Protein AF-A0A317QPG6-F1 (afdb_monomer_lite)

Radius of gyration: 24.11 Å; chains: 1; bounding box: 41×38×70 Å

Organism: NCBI:txid1137989

Foldseek 3Di:
DDPPAPVLLVVLCPPHDADDDDQKWWDDPNDTHHLLVSCCSRDDDDSPPDDPVNSVVSCVVNVIDIPDPPCVLVPVQDDPVCQQDCVQWAFLVVVPVVHCVVKQFKFKKWKFFDPVLQVLLCVQLVHGRDGTTADMAIFWAQDPVRDTHNGIPCNCPVCPPQVHDCVRDPVSLLSQLRNPHVVDATDDPVRSNVSSNVTMTMHIDGDDRSNRVSNRLVCCVVCVRLSDQPNHDDDPSSVSSVVSSVRHDD

Sequence (250 aa):
MELDDATALRAALHGHVPRAVRTHWVDVDGVRWPLRQVVTLAVAGDRSRVTTRAAHRALRELGFRTSERTESWRSEVPSVTPLLDALNAATPADFLAAGRAASNEPGLYSWWADDQGAADLTRGLGHEVVPGLVYAGRAGGIRPSGVRSSNTLWGRIATMHLGGRRQFSTFRLTLSACLSPEGGPAVDGQELTGWMHRHLRVAVLPLPIESVAPGEERLLELADPPLNLRDVPRTDLRRALTRRRKALPT

pLDDT: mean 87.67, std 13.0, range [40.56, 98.88]

InterPro domains:
  IPR049311 GIY-YIG, catalytic domain [PF20815] (132-246)

Secondary structure (DSSP, 8-state):
-----HHHHHHHHTT--PPPP-S-EEEETTEEEEHHHHHHHH--S-TTS--HHHHHHHHHHTT--B----STT---PPP-GGGG-GGGPBPHHHHHHHTGGGG-S-EEEEEEE-HHHHHHHHHHHTS---SEEEEEEEES-B-TTSPBP---HHIIIIIIIIS--GGG-HHHHHHHHHHSPTTSPPPPHHHHHHHHHHHEEEEEEE--TTTHHHHHHHHHHHH--TT--SSS---HHHHHHHHHHHHS--

Structure (mmCIF, N/CA/C/O backbone):
data_AF-A0A317QPG6-F1
#
_entry.id   AF-A0A317QPG6-F1
#
loop_
_atom_site.group_PDB
_atom_site.id
_atom_site.type_symbol
_atom_site.label_atom_id
_atom_site.label_alt_id
_atom_site.label_comp_id
_atom_site.label_asym_id
_atom_site.label_entity_id
_atom_site.label_seq_id
_atom_site.pdbx_PDB_ins_code
_atom_site.Cartn_x
_atom_site.Cartn_y
_atom_site.Cartn_z
_atom_site.occupancy
_atom_site.B_iso_or_equiv
_atom_site.auth_seq_id
_atom_site.auth_comp_id
_atom_site.auth_asym_id
_atom_site.auth_atom_id
_atom_site.pdbx_PDB_model_num
ATOM 1 N N . MET A 1 1 ? -3.065 12.404 -36.869 1.00 55.97 1 MET A N 1
ATOM 2 C CA . MET A 1 1 ? -1.661 12.423 -37.319 1.00 55.97 1 MET A CA 1
ATOM 3 C C . MET A 1 1 ? -1.656 11.609 -38.583 1.00 55.97 1 MET A C 1
ATOM 5 O O . MET A 1 1 ? -1.728 10.392 -38.485 1.00 55.97 1 MET A O 1
ATOM 9 N N . GLU A 1 2 ? -1.723 12.282 -39.720 1.00 56.25 2 GLU A N 1
ATOM 10 C CA . GLU A 1 2 ? -1.700 11.633 -41.026 1.00 56.25 2 GLU A CA 1
ATOM 11 C C . GLU A 1 2 ? -0.239 11.570 -41.468 1.00 56.25 2 GLU A C 1
ATOM 13 O O . GLU A 1 2 ? 0.437 12.590 -41.567 1.00 56.25 2 GLU A O 1
ATOM 18 N N . LEU A 1 3 ? 0.269 10.347 -41.562 1.00 65.88 3 LEU A N 1
ATOM 19 C CA . LEU A 1 3 ? 1.528 9.987 -42.198 1.00 65.88 3 LEU A CA 1
ATOM 20 C C . LEU A 1 3 ? 1.105 8.954 -43.235 1.00 65.88 3 LEU A C 1
ATOM 22 O O . LEU A 1 3 ? 0.940 7.785 -42.898 1.00 65.88 3 LEU A O 1
ATOM 26 N N . ASP A 1 4 ? 0.792 9.422 -44.431 1.00 71.00 4 ASP A N 1
ATOM 27 C CA . ASP A 1 4 ? 0.126 8.667 -45.493 1.00 71.00 4 ASP A CA 1
ATOM 28 C C . ASP A 1 4 ? 1.083 8.233 -46.610 1.00 71.00 4 ASP A C 1
ATOM 30 O O . ASP A 1 4 ? 0.779 7.287 -47.334 1.00 71.00 4 ASP A O 1
ATOM 34 N N . ASP A 1 5 ? 2.265 8.852 -46.705 1.00 79.38 5 ASP A N 1
ATOM 35 C CA . ASP A 1 5 ? 3.218 8.583 -47.780 1.00 79.38 5 ASP A CA 1
ATOM 36 C C . ASP A 1 5 ? 4.673 8.404 -47.300 1.00 79.38 5 ASP A C 1
ATOM 38 O O . ASP A 1 5 ? 5.288 9.261 -46.655 1.00 79.38 5 ASP A O 1
ATOM 42 N N . ALA A 1 6 ? 5.264 7.266 -47.677 1.00 81.25 6 ALA A N 1
ATOM 43 C CA . ALA A 1 6 ? 6.661 6.932 -47.416 1.00 81.25 6 ALA A CA 1
ATOM 44 C C . ALA A 1 6 ? 7.646 7.773 -48.254 1.00 81.25 6 ALA A C 1
ATOM 46 O O . ALA A 1 6 ? 8.801 7.942 -47.856 1.00 81.25 6 ALA A O 1
ATOM 47 N N . THR A 1 7 ? 7.217 8.291 -49.407 1.00 82.81 7 THR A N 1
ATOM 48 C CA . THR A 1 7 ? 8.020 9.166 -50.274 1.00 82.81 7 THR A CA 1
ATOM 49 C C . THR A 1 7 ? 8.122 10.560 -49.670 1.00 82.81 7 THR A C 1
ATOM 51 O O . THR A 1 7 ? 9.233 11.061 -49.476 1.00 82.81 7 THR A O 1
ATOM 54 N N . ALA A 1 8 ? 6.990 11.141 -49.266 1.00 80.38 8 ALA A N 1
ATOM 55 C CA . ALA A 1 8 ? 6.945 12.393 -48.515 1.00 80.38 8 ALA A CA 1
ATOM 56 C C . ALA A 1 8 ? 7.784 12.334 -47.227 1.00 80.38 8 ALA A C 1
ATOM 58 O O . ALA A 1 8 ? 8.528 13.269 -46.925 1.00 80.38 8 ALA A O 1
ATOM 59 N N . LEU A 1 9 ? 7.742 11.208 -46.504 1.00 83.69 9 LEU A N 1
ATOM 60 C CA . LEU A 1 9 ? 8.566 11.013 -45.312 1.00 83.69 9 LEU A CA 1
ATOM 61 C C . LEU A 1 9 ? 10.066 11.072 -45.621 1.00 83.69 9 LEU A C 1
ATOM 63 O O . LEU A 1 9 ? 10.805 11.748 -44.908 1.00 83.69 9 LEU A O 1
ATOM 67 N N . ARG A 1 10 ? 10.531 10.392 -46.677 1.00 85.38 10 ARG A N 1
ATOM 68 C CA . ARG A 1 10 ? 11.946 10.441 -47.086 1.00 85.38 10 ARG A CA 1
ATOM 69 C C . ARG A 1 10 ? 12.364 11.844 -47.514 1.00 85.38 10 ARG A C 1
ATOM 71 O O . ARG A 1 10 ? 13.430 12.305 -47.112 1.00 85.38 10 ARG A O 1
ATOM 78 N N . ALA A 1 11 ? 11.513 12.541 -48.266 1.00 85.44 11 ALA A N 1
ATOM 79 C CA . ALA A 1 11 ? 11.759 13.921 -48.678 1.00 85.44 11 ALA A CA 1
ATOM 80 C C . ALA A 1 11 ? 11.912 14.859 -47.467 1.00 85.44 11 ALA A C 1
ATOM 82 O O . ALA A 1 11 ? 12.827 15.677 -47.436 1.00 85.44 11 ALA A O 1
ATOM 83 N N . ALA A 1 12 ? 11.088 14.686 -46.431 1.00 84.56 12 ALA A N 1
ATOM 84 C CA . ALA A 1 12 ? 11.153 15.482 -45.204 1.00 84.56 12 ALA A CA 1
ATOM 85 C C . ALA A 1 12 ? 12.419 15.243 -44.359 1.00 84.56 12 ALA A C 1
ATOM 87 O O . ALA A 1 12 ? 12.785 16.077 -43.531 1.00 84.56 12 ALA A O 1
ATOM 88 N N . LEU A 1 13 ? 13.095 14.105 -44.538 1.00 86.50 13 LEU A N 1
ATOM 89 C CA . LEU A 1 13 ? 14.356 13.795 -43.859 1.00 86.50 13 LEU A CA 1
ATOM 90 C C . LEU A 1 13 ? 15.585 14.280 -44.633 1.00 86.50 13 LEU A C 1
ATOM 92 O O . LEU A 1 13 ? 16.687 14.299 -44.077 1.00 86.50 13 LEU A O 1
ATOM 96 N N . HIS A 1 14 ? 15.414 14.682 -45.893 1.00 86.75 14 HIS A N 1
ATOM 97 C CA . HIS A 1 14 ? 16.507 15.142 -46.736 1.00 86.75 14 HIS A CA 1
ATOM 98 C C . HIS A 1 14 ? 17.202 16.367 -46.118 1.00 86.75 14 HIS A C 1
ATOM 100 O O . HIS A 1 14 ? 16.555 17.318 -45.686 1.00 86.75 14 HIS A O 1
ATOM 106 N N . GLY A 1 15 ? 18.536 16.334 -46.036 1.00 84.75 15 GLY A N 1
ATOM 107 C CA . GLY A 1 15 ? 19.337 17.398 -45.414 1.00 84.75 15 GLY A CA 1
ATOM 108 C C . GLY A 1 15 ? 19.373 17.384 -43.877 1.00 84.75 15 GLY A C 1
ATOM 109 O O . GLY A 1 15 ? 20.076 18.200 -43.280 1.00 84.75 15 GLY A O 1
ATOM 110 N N . HIS A 1 16 ? 18.677 16.454 -43.217 1.00 87.12 16 HIS A N 1
ATOM 111 C CA . HIS A 1 16 ? 18.746 16.274 -41.768 1.00 87.12 16 HIS A CA 1
ATOM 112 C C . HIS A 1 16 ? 19.668 15.112 -41.379 1.00 87.12 16 HIS A C 1
ATOM 114 O O . HIS A 1 16 ? 19.857 14.159 -42.129 1.00 87.12 16 HIS A O 1
ATOM 120 N N . VAL A 1 17 ? 20.208 15.168 -40.157 1.00 85.50 17 VAL A N 1
ATOM 121 C CA . VAL A 1 17 ? 21.007 14.081 -39.573 1.00 85.50 17 VAL A CA 1
ATOM 122 C C . VAL A 1 17 ? 20.271 13.420 -38.400 1.00 85.50 17 VAL A C 1
ATOM 124 O O . VAL A 1 17 ? 19.651 14.123 -37.587 1.00 85.50 17 VAL A O 1
ATOM 127 N N . PRO A 1 18 ? 20.328 12.083 -38.262 1.00 85.44 18 PRO A N 1
ATOM 128 C CA . PRO A 1 18 ? 19.757 11.396 -37.111 1.00 85.44 18 PRO A CA 1
ATOM 129 C C . PRO A 1 18 ? 20.439 11.830 -35.813 1.00 85.44 18 PRO A C 1
ATOM 131 O O . PRO A 1 18 ? 21.664 11.873 -35.711 1.00 85.44 18 PRO A O 1
ATOM 134 N N . ARG A 1 19 ? 19.646 12.110 -34.777 1.00 82.00 19 ARG A N 1
ATOM 135 C CA . ARG A 1 19 ? 20.169 12.251 -33.411 1.00 82.00 19 ARG A CA 1
ATOM 136 C C . ARG A 1 19 ? 20.541 10.876 -32.849 1.00 82.00 19 ARG A C 1
ATOM 138 O O . ARG A 1 19 ? 20.026 9.854 -33.298 1.00 82.00 19 ARG A O 1
ATOM 145 N N . ALA A 1 20 ? 21.369 10.863 -31.802 1.00 74.38 20 ALA A N 1
ATOM 146 C CA . ALA A 1 20 ? 21.756 9.639 -31.102 1.00 74.38 20 ALA A CA 1
ATOM 147 C C . ALA A 1 20 ? 20.528 8.800 -30.689 1.00 74.38 20 ALA A C 1
ATOM 149 O O . ALA A 1 20 ? 19.648 9.254 -29.949 1.00 74.38 20 ALA A O 1
ATOM 150 N N . VAL A 1 21 ? 20.476 7.561 -31.178 1.00 69.94 21 VAL A N 1
ATOM 151 C CA . VAL A 1 21 ? 19.398 6.604 -30.912 1.00 69.94 21 VAL A CA 1
ATOM 152 C C . VAL A 1 21 ? 19.614 5.960 -29.545 1.00 69.94 21 VAL A C 1
ATOM 154 O O . VAL A 1 21 ? 20.681 5.421 -29.273 1.00 69.94 21 VAL A O 1
ATOM 157 N N . ARG A 1 22 ? 18.588 5.988 -28.684 1.00 64.62 22 ARG A N 1
ATOM 158 C CA . ARG A 1 22 ? 18.633 5.354 -27.353 1.00 64.62 22 ARG A CA 1
ATOM 159 C C . ARG A 1 22 ? 17.944 3.993 -27.308 1.00 64.62 22 ARG A C 1
ATOM 161 O O . ARG A 1 22 ? 18.560 3.009 -26.929 1.00 64.62 22 ARG A O 1
ATOM 168 N N . THR A 1 23 ? 16.662 3.942 -27.668 1.00 64.25 23 THR A N 1
ATOM 169 C CA . THR A 1 23 ? 15.824 2.749 -27.415 1.00 64.25 23 THR A CA 1
ATOM 170 C C . THR A 1 23 ? 14.876 2.437 -28.567 1.00 64.25 23 THR A C 1
ATOM 172 O O . THR A 1 23 ? 14.717 1.280 -28.932 1.00 64.25 23 THR A O 1
ATOM 175 N N . HIS A 1 24 ? 14.268 3.458 -29.176 1.00 77.00 24 HIS A N 1
ATOM 176 C CA . HIS A 1 24 ? 13.304 3.280 -30.258 1.00 77.00 24 HIS A CA 1
ATOM 177 C C . HIS A 1 24 ? 13.780 3.973 -31.529 1.00 77.00 24 HIS A C 1
ATOM 179 O O . HIS A 1 24 ? 14.100 5.167 -31.496 1.00 77.00 24 HIS A O 1
ATOM 185 N N . TRP A 1 25 ? 13.794 3.235 -32.637 1.00 85.38 25 TRP A N 1
ATOM 186 C CA . TRP A 1 25 ? 14.286 3.725 -33.921 1.00 85.38 25 TRP A CA 1
ATOM 187 C C . TRP A 1 25 ? 13.418 3.291 -35.097 1.00 85.38 25 TRP A C 1
ATOM 189 O O . TRP A 1 25 ? 12.605 2.378 -34.984 1.00 85.38 25 TRP A O 1
ATOM 199 N N . VAL A 1 26 ? 13.602 3.961 -36.226 1.00 88.81 26 VAL A N 1
ATOM 200 C CA . VAL A 1 26 ? 13.163 3.533 -37.552 1.00 88.81 26 VAL A CA 1
ATOM 201 C C . VAL A 1 26 ? 14.354 3.555 -38.494 1.00 88.81 26 VAL A C 1
ATOM 203 O O . VAL A 1 26 ? 15.172 4.466 -38.428 1.00 88.81 26 VAL A O 1
ATOM 206 N N . ASP A 1 27 ? 14.497 2.502 -39.284 1.00 87.75 27 ASP A N 1
ATOM 207 C CA . ASP A 1 27 ? 15.455 2.425 -40.372 1.00 87.75 27 ASP A CA 1
ATOM 208 C C . ASP A 1 27 ? 14.833 3.105 -41.587 1.00 87.75 27 ASP A C 1
ATOM 210 O O . ASP A 1 27 ? 13.748 2.725 -42.040 1.00 87.75 27 ASP A O 1
ATOM 214 N N . VAL A 1 28 ? 15.500 4.155 -42.052 1.00 87.50 28 VAL A N 1
ATOM 215 C CA . VAL A 1 28 ? 15.179 4.838 -43.298 1.00 87.50 28 VAL A CA 1
ATOM 216 C C . VAL A 1 28 ? 16.427 4.758 -44.158 1.00 87.50 28 VAL A C 1
ATOM 218 O O . VAL A 1 28 ? 17.454 5.344 -43.815 1.00 87.50 28 VAL A O 1
ATOM 221 N N . ASP A 1 29 ? 16.329 3.990 -45.241 1.00 87.06 29 ASP A N 1
ATOM 222 C CA . ASP A 1 29 ? 17.376 3.791 -46.245 1.00 87.06 29 ASP A CA 1
ATOM 223 C C . ASP A 1 29 ? 18.735 3.364 -45.641 1.00 87.06 29 ASP A C 1
ATOM 225 O O . ASP A 1 29 ? 19.798 3.842 -46.032 1.00 87.06 29 ASP A O 1
ATOM 229 N N . GLY A 1 30 ? 18.705 2.458 -44.653 1.00 81.00 30 GLY A N 1
ATOM 230 C CA . GLY A 1 30 ? 19.891 1.913 -43.983 1.00 81.00 30 GLY A CA 1
ATOM 231 C C . GLY A 1 30 ? 20.403 2.756 -42.812 1.00 81.00 30 GLY A C 1
ATOM 232 O O . GLY A 1 30 ? 21.390 2.389 -42.169 1.00 81.00 30 GLY A O 1
ATOM 233 N N . VAL A 1 31 ? 19.743 3.877 -42.502 1.00 85.69 31 VAL A N 1
ATOM 234 C CA . VAL A 1 31 ? 20.111 4.779 -41.407 1.00 85.69 31 VAL A CA 1
ATOM 235 C C . VAL A 1 31 ? 19.080 4.692 -40.286 1.00 85.69 31 VAL A C 1
ATOM 237 O O . VAL A 1 31 ? 17.878 4.801 -40.515 1.00 85.69 31 VAL A O 1
ATOM 240 N N . ARG A 1 32 ? 19.535 4.537 -39.037 1.00 87.44 32 ARG A N 1
ATOM 241 C CA . ARG A 1 32 ? 18.643 4.499 -37.867 1.00 87.44 32 ARG A CA 1
ATOM 242 C C . ARG A 1 32 ? 18.326 5.898 -37.356 1.00 87.44 32 ARG A C 1
ATOM 244 O O . ARG A 1 32 ? 19.209 6.613 -36.888 1.00 87.44 32 ARG A O 1
ATOM 251 N N . TRP A 1 33 ? 17.042 6.226 -37.331 1.00 88.31 33 TRP A N 1
ATOM 252 C CA . TRP A 1 33 ? 16.514 7.488 -36.831 1.00 88.31 33 TRP A CA 1
ATOM 253 C C . TRP A 1 33 ? 15.665 7.307 -35.571 1.00 88.31 33 TRP A C 1
ATOM 255 O O . TRP A 1 33 ? 14.897 6.350 -35.481 1.00 88.31 33 TRP A O 1
ATOM 265 N N . PRO A 1 34 ? 15.701 8.240 -34.603 1.00 84.38 34 PRO A N 1
ATOM 266 C CA . PRO A 1 34 ? 14.728 8.270 -33.516 1.00 84.38 34 PRO A CA 1
ATOM 267 C C . PRO A 1 34 ? 13.299 8.486 -34.041 1.00 84.38 34 PRO A C 1
ATOM 269 O O . PRO A 1 34 ? 13.040 9.458 -34.748 1.00 84.38 34 PRO A O 1
ATOM 272 N N . LEU A 1 35 ? 12.338 7.653 -33.619 1.00 81.25 35 LEU A N 1
ATOM 273 C CA . LEU A 1 35 ? 10.944 7.706 -34.108 1.00 81.25 35 LEU A CA 1
ATOM 274 C C . LEU A 1 35 ? 10.319 9.104 -34.015 1.00 81.25 35 LEU A C 1
ATOM 276 O O . LEU A 1 35 ? 9.698 9.588 -34.955 1.00 81.25 35 LEU A O 1
ATOM 280 N N . ARG A 1 36 ? 10.503 9.775 -32.871 1.00 77.00 36 ARG A N 1
ATOM 281 C CA . ARG A 1 36 ? 9.959 11.122 -32.654 1.00 77.00 36 ARG A CA 1
ATOM 282 C C . ARG A 1 36 ? 10.592 12.154 -33.575 1.00 77.00 36 ARG A C 1
ATOM 284 O O . ARG A 1 36 ? 9.898 13.077 -33.972 1.00 77.00 36 ARG A O 1
ATOM 291 N N . GLN A 1 37 ? 11.874 12.008 -33.906 1.00 83.56 37 GLN A N 1
ATOM 292 C CA . GLN A 1 37 ? 12.536 12.912 -34.840 1.00 83.56 37 GLN A CA 1
ATOM 293 C C . GLN A 1 37 ? 11.913 12.773 -36.228 1.00 83.56 37 GLN A C 1
ATOM 295 O O . GLN A 1 37 ? 11.516 13.781 -36.798 1.00 83.56 37 GLN A O 1
ATOM 300 N N . VAL A 1 38 ? 11.748 11.539 -36.712 1.00 84.19 38 VAL A N 1
ATOM 301 C CA . VAL A 1 38 ? 11.153 11.272 -38.030 1.00 84.19 38 VAL A CA 1
ATOM 302 C C . VAL A 1 38 ? 9.741 11.822 -38.135 1.00 84.19 38 VAL A C 1
ATOM 304 O O . VAL A 1 38 ? 9.443 12.577 -39.051 1.00 84.19 38 VAL A O 1
ATOM 307 N N . VAL A 1 39 ? 8.888 11.531 -37.154 1.00 78.25 39 VAL A N 1
ATOM 308 C CA . VAL A 1 39 ? 7.505 12.021 -37.176 1.00 78.25 39 VAL A CA 1
ATOM 309 C C . VAL A 1 39 ? 7.425 13.543 -37.022 1.00 78.25 39 VAL A C 1
ATOM 311 O O . VAL A 1 39 ? 6.560 14.168 -37.623 1.00 78.25 39 VAL A O 1
ATOM 314 N N . THR A 1 40 ? 8.334 14.162 -36.262 1.00 79.00 40 THR A N 1
ATOM 315 C CA . THR A 1 40 ? 8.372 15.632 -36.126 1.00 79.00 40 THR A CA 1
ATOM 316 C C . THR A 1 40 ? 8.781 16.321 -37.425 1.00 79.00 40 THR A C 1
ATOM 318 O O . THR A 1 40 ? 8.297 17.414 -37.698 1.00 79.00 40 THR A O 1
ATOM 321 N N . LEU A 1 41 ? 9.688 15.716 -38.196 1.00 81.00 41 LEU A N 1
ATOM 322 C CA . LEU A 1 41 ? 10.133 16.256 -39.481 1.00 81.00 41 LEU A CA 1
ATOM 323 C C . LEU A 1 41 ? 9.091 16.020 -40.582 1.00 81.00 41 LEU A C 1
ATOM 325 O O . LEU A 1 41 ? 8.888 16.894 -41.414 1.00 81.00 41 LEU A O 1
ATOM 329 N N . ALA A 1 42 ? 8.402 14.877 -40.551 1.00 77.25 42 ALA A N 1
ATOM 330 C CA . ALA A 1 42 ? 7.463 14.469 -41.593 1.00 77.25 42 ALA A CA 1
ATOM 331 C C . ALA A 1 42 ? 6.032 15.018 -41.431 1.00 77.25 42 ALA A C 1
ATOM 333 O O . ALA A 1 42 ? 5.296 15.061 -42.410 1.00 77.25 42 ALA A O 1
ATOM 334 N N . VAL A 1 43 ? 5.611 15.439 -40.230 1.00 76.06 43 VAL A N 1
ATOM 335 C CA . VAL A 1 43 ? 4.245 15.946 -39.989 1.00 76.06 43 VAL A CA 1
ATOM 336 C C . VAL A 1 43 ? 4.243 17.462 -39.795 1.00 76.06 43 VAL A C 1
ATOM 338 O O . VAL A 1 43 ? 4.798 17.980 -38.824 1.00 76.06 43 VAL A O 1
ATOM 341 N N . ALA A 1 44 ? 3.520 18.180 -40.656 1.00 60.72 44 ALA A N 1
ATOM 342 C CA . ALA A 1 44 ? 3.161 19.576 -40.426 1.00 60.72 44 ALA A CA 1
ATOM 343 C C . ALA A 1 44 ? 1.999 19.653 -39.413 1.00 60.72 44 ALA A C 1
ATOM 345 O O . ALA A 1 44 ? 0.840 19.448 -39.761 1.00 60.72 44 ALA A O 1
ATOM 346 N N . GLY A 1 45 ? 2.290 19.891 -38.129 1.00 60.97 45 GLY A N 1
ATOM 347 C CA . GLY A 1 45 ? 1.252 19.991 -37.094 1.00 60.97 45 GLY A CA 1
ATOM 348 C C . GLY A 1 45 ? 1.778 20.119 -35.661 1.00 60.97 45 GLY A C 1
ATOM 349 O O . GLY A 1 45 ? 2.985 20.211 -35.435 1.00 60.97 45 GLY A O 1
ATOM 350 N N . ASP A 1 46 ? 0.861 20.139 -34.683 1.00 53.59 46 ASP A N 1
ATOM 351 C CA . ASP A 1 46 ? 1.178 20.306 -33.256 1.00 53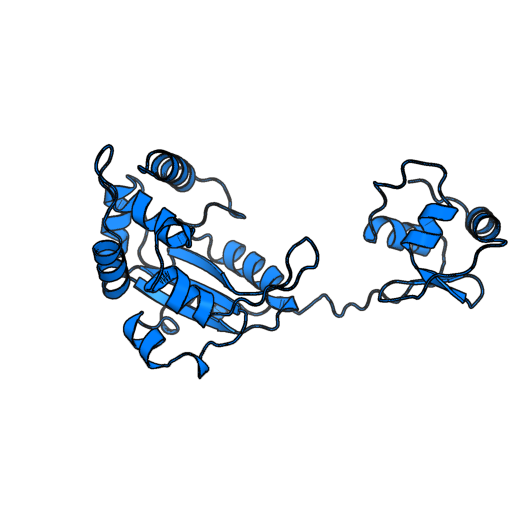.59 46 ASP A CA 1
ATOM 352 C C . ASP A 1 46 ? 2.090 19.179 -32.735 1.00 53.59 46 ASP A C 1
ATOM 354 O O . ASP A 1 46 ? 1.685 18.041 -32.471 1.00 53.59 46 ASP A O 1
ATOM 358 N N . ARG A 1 47 ? 3.358 19.556 -32.562 1.00 57.91 47 ARG A N 1
ATOM 359 C CA . ARG A 1 47 ? 4.502 18.710 -32.205 1.00 57.91 47 ARG A CA 1
ATOM 360 C C . ARG A 1 47 ? 4.381 18.087 -30.808 1.00 57.91 47 ARG A C 1
ATOM 362 O O . ARG A 1 47 ? 5.104 17.142 -30.496 1.00 57.91 47 ARG A O 1
ATOM 369 N N . SER A 1 48 ? 3.478 18.591 -29.962 1.00 54.25 48 SER A N 1
ATOM 370 C CA . SER A 1 48 ? 3.339 18.175 -28.560 1.00 54.25 48 SER A CA 1
ATOM 371 C C . SER A 1 48 ? 2.510 16.897 -28.356 1.00 54.25 48 SER A C 1
ATOM 373 O O . SER A 1 48 ? 2.618 16.253 -27.310 1.00 54.25 48 SER A O 1
ATOM 375 N N . ARG A 1 49 ? 1.722 16.475 -29.357 1.00 54.03 49 ARG A N 1
ATOM 376 C CA . ARG A 1 49 ? 0.744 15.373 -29.228 1.00 54.03 49 ARG A CA 1
ATOM 377 C C . ARG A 1 49 ? 1.190 14.022 -29.796 1.00 54.03 49 ARG A C 1
ATOM 379 O O . ARG A 1 49 ? 0.457 13.038 -29.695 1.00 54.03 49 ARG A O 1
ATOM 386 N N . VAL A 1 50 ? 2.393 13.928 -30.362 1.00 61.12 50 VAL A N 1
ATOM 387 C CA . VAL A 1 50 ? 2.890 12.673 -30.948 1.00 61.12 50 VAL A CA 1
ATOM 388 C C . VAL A 1 50 ? 3.397 11.736 -29.850 1.00 61.12 50 VAL A C 1
ATOM 390 O O . VAL A 1 50 ? 4.455 11.946 -29.247 1.00 61.12 50 VAL A O 1
ATOM 393 N N . THR A 1 51 ? 2.649 10.663 -29.594 1.00 69.31 51 THR A N 1
ATOM 394 C CA . THR A 1 51 ? 3.100 9.575 -28.717 1.00 69.31 51 THR A CA 1
ATOM 395 C C . THR A 1 51 ? 4.017 8.615 -29.474 1.00 69.31 51 THR A C 1
ATOM 397 O O . THR A 1 51 ? 3.870 8.398 -30.676 1.00 69.31 51 THR A O 1
ATOM 400 N N . THR A 1 52 ? 4.944 7.973 -28.759 1.00 68.06 52 THR A N 1
ATOM 401 C CA . THR A 1 52 ? 5.839 6.957 -29.340 1.00 68.06 52 THR A CA 1
ATOM 402 C C . THR A 1 52 ? 5.056 5.783 -29.951 1.00 68.06 52 THR A C 1
ATOM 404 O O . THR A 1 52 ? 5.471 5.233 -30.966 1.00 68.06 52 THR A O 1
ATOM 407 N N . ARG A 1 53 ? 3.891 5.441 -29.378 1.00 69.56 53 ARG A N 1
ATOM 408 C CA . ARG A 1 53 ? 2.999 4.377 -29.869 1.00 69.56 53 ARG A CA 1
ATOM 409 C C . ARG A 1 53 ? 2.360 4.730 -31.212 1.00 69.56 53 ARG A C 1
ATOM 411 O O . ARG A 1 53 ? 2.352 3.893 -32.107 1.00 69.56 53 ARG A O 1
ATOM 418 N N . ALA A 1 54 ? 1.852 5.955 -31.353 1.00 71.06 54 ALA A N 1
ATOM 419 C CA . ALA A 1 54 ? 1.265 6.418 -32.609 1.00 71.06 54 ALA A CA 1
ATOM 420 C C . ALA A 1 54 ? 2.322 6.503 -33.723 1.00 71.06 54 ALA A C 1
ATOM 422 O O . ALA A 1 54 ? 2.067 6.060 -34.837 1.00 71.06 54 ALA A O 1
ATOM 423 N N . ALA A 1 55 ? 3.527 6.991 -33.400 1.00 75.25 55 ALA A N 1
ATOM 424 C CA . ALA A 1 55 ? 4.648 7.060 -34.337 1.00 75.25 55 ALA A CA 1
ATOM 425 C C . ALA A 1 55 ? 5.080 5.675 -34.849 1.00 75.25 55 ALA A C 1
ATOM 427 O O . ALA A 1 55 ? 5.270 5.488 -36.045 1.00 75.25 55 ALA A O 1
ATOM 428 N N . HIS A 1 56 ? 5.207 4.690 -33.953 1.00 78.56 56 HIS A N 1
ATOM 429 C CA . HIS A 1 56 ? 5.613 3.328 -34.320 1.00 78.56 56 HIS A CA 1
ATOM 430 C C . HIS A 1 56 ? 4.582 2.639 -35.220 1.00 78.56 56 HIS A C 1
ATOM 432 O O . HIS A 1 56 ? 4.959 2.029 -36.215 1.00 78.56 56 HIS A O 1
ATOM 438 N N . ARG A 1 57 ? 3.286 2.789 -34.907 1.00 77.50 57 ARG A N 1
ATOM 439 C CA . ARG A 1 57 ? 2.192 2.246 -35.722 1.00 77.50 57 ARG A CA 1
ATOM 440 C C . ARG A 1 57 ? 2.208 2.823 -37.140 1.00 77.50 57 ARG A C 1
ATOM 442 O O . ARG A 1 57 ? 2.270 2.047 -38.084 1.00 77.50 57 ARG A O 1
ATOM 449 N N . ALA A 1 58 ? 2.225 4.149 -37.265 1.00 78.56 58 ALA A N 1
ATOM 450 C CA . ALA A 1 58 ? 2.188 4.817 -38.565 1.00 78.56 58 ALA A CA 1
ATOM 451 C C . ALA A 1 58 ? 3.396 4.445 -39.446 1.00 78.56 58 ALA A C 1
ATOM 453 O O . ALA A 1 58 ? 3.243 4.111 -40.612 1.00 78.56 58 ALA A O 1
ATOM 454 N N . LEU A 1 59 ? 4.606 4.409 -38.875 1.00 83.38 59 LEU A N 1
ATOM 455 C CA . LEU A 1 59 ? 5.820 4.053 -39.623 1.00 83.38 59 LEU A CA 1
ATOM 456 C C . LEU A 1 59 ? 5.830 2.586 -40.084 1.00 83.38 59 LEU A C 1
ATOM 458 O O . LEU A 1 59 ? 6.366 2.284 -41.146 1.00 83.38 59 LEU A O 1
ATOM 462 N N . ARG A 1 60 ? 5.220 1.677 -39.313 1.00 82.06 60 ARG A N 1
ATOM 463 C CA . ARG A 1 60 ? 5.050 0.274 -39.719 1.00 82.06 60 ARG A CA 1
ATOM 464 C C . ARG A 1 60 ? 3.980 0.097 -40.789 1.00 82.06 60 ARG A C 1
ATOM 466 O O . ARG A 1 60 ? 4.182 -0.711 -41.686 1.00 82.06 60 ARG A O 1
ATOM 473 N N . GLU A 1 61 ? 2.868 0.824 -40.692 1.00 82.50 61 GLU A N 1
ATOM 474 C CA . GLU A 1 61 ? 1.819 0.836 -41.724 1.00 82.50 61 GLU A CA 1
ATOM 475 C C . GLU A 1 61 ? 2.380 1.338 -43.070 1.00 82.50 61 GLU A C 1
ATOM 477 O O . GLU A 1 61 ? 2.024 0.801 -44.112 1.00 82.50 61 GLU A O 1
ATOM 482 N N . LEU A 1 62 ? 3.354 2.255 -43.040 1.00 83.00 62 LEU A N 1
ATOM 483 C CA . LEU A 1 62 ? 4.120 2.714 -44.209 1.00 83.00 62 LEU A CA 1
ATOM 484 C C . LEU A 1 62 ? 5.264 1.772 -44.649 1.00 83.00 62 LEU A C 1
ATOM 486 O O . LEU A 1 62 ? 6.041 2.117 -45.537 1.00 83.00 62 LEU A O 1
ATOM 490 N N . GLY A 1 63 ? 5.408 0.596 -44.030 1.00 84.75 63 GLY A N 1
ATOM 491 C CA . GLY A 1 63 ? 6.382 -0.424 -44.433 1.00 84.75 63 GLY A CA 1
ATOM 492 C C . GLY A 1 63 ? 7.828 -0.187 -43.980 1.00 84.75 63 GLY A C 1
ATOM 493 O O . GLY A 1 63 ? 8.721 -0.925 -44.398 1.00 84.75 63 GLY A O 1
ATOM 494 N N . PHE A 1 64 ? 8.098 0.794 -43.111 1.00 86.38 64 PHE A N 1
ATOM 495 C CA . PHE A 1 64 ? 9.451 1.002 -42.594 1.00 86.38 64 PHE A CA 1
ATOM 496 C C . PHE A 1 64 ? 9.836 -0.049 -41.549 1.00 86.38 64 PHE A C 1
ATOM 498 O O . PHE A 1 64 ? 9.055 -0.413 -40.659 1.00 86.38 64 PHE A O 1
ATOM 505 N N . ARG A 1 65 ? 11.103 -0.478 -41.586 1.00 82.75 65 ARG A N 1
ATOM 506 C CA . ARG A 1 65 ? 11.676 -1.330 -40.542 1.00 82.75 65 ARG A CA 1
ATOM 507 C C . ARG A 1 65 ? 11.931 -0.488 -39.300 1.00 82.75 65 ARG A C 1
ATOM 509 O O . ARG A 1 65 ? 12.918 0.225 -39.192 1.00 82.75 65 ARG A O 1
ATOM 516 N N . THR A 1 66 ? 11.045 -0.571 -38.324 1.00 83.81 66 THR A N 1
ATOM 517 C CA . THR A 1 66 ? 11.287 0.015 -37.002 1.00 83.81 66 THR A CA 1
ATOM 518 C C . THR A 1 66 ? 12.166 -0.895 -36.153 1.00 83.81 66 THR A C 1
ATOM 520 O O . THR A 1 66 ? 12.226 -2.094 -36.427 1.00 83.81 66 THR A O 1
ATOM 523 N N . SER A 1 67 ? 12.751 -0.372 -35.069 1.00 78.44 67 SER A N 1
ATOM 524 C CA . SER A 1 67 ? 13.202 -1.202 -33.955 1.00 78.44 67 SER A CA 1
ATOM 525 C C . SER A 1 67 ? 12.108 -2.214 -33.695 1.00 78.44 67 SER A C 1
ATOM 527 O O . SER A 1 67 ? 10.952 -1.799 -33.489 1.00 78.44 67 SER A O 1
ATOM 529 N N . GLU A 1 68 ? 12.455 -3.506 -33.756 1.00 60.12 68 GLU A N 1
ATOM 530 C CA . GLU A 1 68 ? 11.581 -4.544 -33.238 1.00 60.12 68 GLU A CA 1
ATOM 531 C C . GLU A 1 68 ? 11.106 -4.011 -31.907 1.00 60.12 68 GLU A C 1
ATOM 533 O O . GLU A 1 68 ? 11.894 -3.483 -31.112 1.00 60.12 68 GLU A O 1
ATOM 538 N N . ARG A 1 69 ? 9.786 -3.980 -31.735 1.00 50.12 69 ARG A N 1
ATOM 539 C CA . ARG A 1 69 ? 9.256 -3.736 -30.413 1.00 50.12 69 ARG A CA 1
ATOM 540 C C . ARG A 1 69 ? 9.896 -4.859 -29.633 1.00 50.12 69 ARG A C 1
ATOM 542 O O . ARG A 1 69 ? 9.490 -5.993 -29.847 1.00 50.12 69 ARG A O 1
ATOM 549 N N . THR A 1 70 ? 10.948 -4.586 -28.865 1.00 44.12 70 THR A N 1
ATOM 550 C CA . THR A 1 70 ? 11.458 -5.600 -27.976 1.00 44.12 70 THR A CA 1
ATOM 551 C C . THR A 1 70 ? 10.237 -5.900 -27.139 1.00 44.12 70 THR A C 1
ATOM 553 O O . THR A 1 70 ? 9.766 -5.062 -26.372 1.00 44.12 70 THR A O 1
ATOM 556 N N . GLU A 1 71 ? 9.636 -7.058 -27.375 1.00 41.34 71 GLU A N 1
ATOM 557 C CA . GLU A 1 71 ? 8.557 -7.565 -26.550 1.00 41.34 71 GLU A CA 1
ATOM 558 C C . GLU A 1 71 ? 9.099 -7.904 -25.155 1.00 41.34 71 GLU A C 1
ATOM 560 O O . GLU A 1 71 ? 8.352 -8.380 -24.318 1.00 41.34 71 GLU A O 1
ATOM 565 N N . SER A 1 72 ? 10.351 -7.529 -24.850 1.00 40.56 72 SER A N 1
ATOM 566 C CA . SER A 1 72 ? 10.965 -7.461 -23.525 1.00 40.56 72 SER A CA 1
ATOM 567 C C . SER A 1 72 ? 10.307 -6.470 -22.556 1.00 40.56 72 SER A C 1
ATOM 569 O O . SER A 1 72 ? 10.902 -6.160 -21.530 1.00 40.56 72 SER A O 1
ATOM 571 N N . TRP A 1 73 ? 9.131 -5.919 -22.864 1.00 43.22 73 TRP A N 1
ATOM 572 C CA . TRP A 1 73 ? 8.288 -5.233 -21.876 1.00 43.22 73 TRP A CA 1
ATOM 573 C C . TRP A 1 73 ? 6.903 -5.859 -21.717 1.00 43.22 73 TRP A C 1
ATOM 575 O O . TRP A 1 73 ? 6.154 -5.422 -20.846 1.00 43.22 73 TRP A O 1
ATOM 585 N N . ARG A 1 74 ? 6.605 -6.983 -22.385 1.00 43.41 74 ARG A N 1
ATOM 586 C CA . ARG A 1 74 ? 5.901 -8.029 -21.639 1.00 43.41 74 ARG A CA 1
ATOM 587 C C . ARG A 1 74 ? 6.930 -8.577 -20.647 1.00 43.41 74 ARG A C 1
ATOM 589 O O . ARG A 1 74 ? 7.393 -9.698 -20.802 1.00 43.41 74 ARG A O 1
ATOM 596 N N . SER A 1 75 ? 7.321 -7.773 -19.646 1.00 51.38 75 SER A N 1
ATOM 597 C CA . SER A 1 75 ? 7.639 -8.379 -18.360 1.00 51.38 75 SER A CA 1
ATOM 598 C C . SER A 1 75 ? 6.424 -9.240 -18.107 1.00 51.38 75 SER A C 1
ATOM 600 O O . SER A 1 75 ? 5.307 -8.714 -18.061 1.00 51.38 75 SER A O 1
ATOM 602 N N . GLU A 1 76 ? 6.621 -10.552 -18.131 1.00 64.69 76 GLU A N 1
ATOM 603 C CA . GLU A 1 76 ? 5.613 -11.478 -17.664 1.00 64.69 76 GLU A CA 1
ATOM 604 C C . GLU A 1 76 ? 5.054 -10.863 -16.386 1.00 64.69 76 GLU A C 1
ATOM 606 O O . GLU A 1 76 ? 5.826 -10.467 -15.504 1.00 64.69 76 GLU A O 1
ATOM 611 N N . VAL A 1 77 ? 3.744 -10.591 -16.384 1.00 74.75 77 VAL A N 1
ATOM 612 C CA . VAL A 1 77 ? 3.119 -9.920 -15.247 1.00 74.75 77 VAL A CA 1
ATOM 613 C C . VAL A 1 77 ? 3.473 -10.788 -14.049 1.00 74.75 77 VAL A C 1
ATOM 615 O O . VAL A 1 77 ? 3.128 -11.973 -14.064 1.00 74.75 77 VAL A O 1
ATOM 618 N N . PRO A 1 78 ? 4.234 -10.260 -13.076 1.00 86.56 78 PRO A N 1
ATOM 619 C CA . PRO A 1 78 ? 4.782 -11.102 -12.034 1.00 86.56 78 PRO A CA 1
ATOM 620 C C . PRO A 1 78 ? 3.623 -11.753 -11.291 1.00 86.56 78 PRO A C 1
ATOM 622 O O . PRO A 1 78 ? 2.590 -11.117 -11.058 1.00 86.56 78 PRO A O 1
ATOM 625 N N . SER A 1 79 ? 3.785 -13.021 -10.919 1.00 93.00 79 SER A N 1
ATOM 626 C CA . SER A 1 79 ? 2.802 -13.658 -10.053 1.00 93.00 79 SER A CA 1
ATOM 627 C C . SER A 1 79 ? 2.753 -12.910 -8.724 1.00 93.00 79 SER A C 1
ATOM 629 O O . SER A 1 79 ? 3.765 -12.764 -8.040 1.00 93.00 79 SER A O 1
ATOM 631 N N . VAL A 1 80 ? 1.564 -12.429 -8.367 1.00 96.94 80 VAL A N 1
ATOM 632 C CA . VAL A 1 80 ? 1.306 -11.714 -7.109 1.00 96.94 80 VAL A CA 1
ATOM 633 C C . VAL A 1 80 ? 0.676 -12.616 -6.050 1.00 96.94 80 VAL A C 1
ATOM 635 O O . VAL A 1 80 ? 0.360 -12.140 -4.966 1.00 96.94 80 VAL A O 1
ATOM 638 N N . THR A 1 81 ? 0.523 -13.914 -6.332 1.00 96.62 81 THR A N 1
ATOM 639 C CA . THR A 1 81 ? -0.066 -14.902 -5.417 1.00 96.62 81 THR A CA 1
ATOM 640 C C . THR A 1 81 ? 0.522 -14.862 -4.003 1.00 96.62 81 THR A C 1
ATOM 642 O O . THR A 1 81 ? -0.275 -14.910 -3.069 1.00 96.62 81 THR A O 1
ATOM 645 N N . PRO A 1 82 ? 1.846 -14.679 -3.789 1.00 97.38 82 PRO A N 1
ATOM 646 C CA . PRO A 1 82 ? 2.385 -14.574 -2.432 1.00 97.38 82 PRO A CA 1
ATOM 647 C C . PRO A 1 82 ? 1.762 -13.444 -1.601 1.00 97.38 82 PRO A C 1
ATOM 649 O O . PRO A 1 82 ? 1.682 -13.544 -0.385 1.00 97.38 82 PRO A O 1
ATOM 652 N N . LEU A 1 83 ? 1.282 -12.375 -2.242 1.00 98.44 83 LEU A N 1
ATOM 653 C CA . LEU A 1 83 ? 0.651 -11.237 -1.570 1.00 98.44 83 LEU A CA 1
ATOM 654 C C . LEU A 1 83 ? -0.852 -11.407 -1.340 1.00 98.44 83 LEU A C 1
ATOM 656 O O . LEU A 1 83 ? -1.441 -10.541 -0.693 1.00 98.44 83 LEU A O 1
ATOM 660 N N . LEU A 1 84 ? -1.451 -12.475 -1.870 1.00 97.88 84 LEU A N 1
ATOM 661 C CA . LEU A 1 84 ? -2.873 -12.820 -1.755 1.00 97.88 84 LEU A CA 1
ATOM 662 C C . LEU A 1 84 ? -3.127 -13.946 -0.743 1.00 97.88 84 LEU A C 1
ATOM 664 O O . LEU A 1 84 ? -4.266 -14.372 -0.581 1.00 97.88 84 LEU A O 1
ATOM 668 N N . ASP A 1 85 ? -2.081 -14.419 -0.069 1.00 96.31 85 ASP A N 1
ATOM 669 C CA . ASP A 1 85 ? -2.157 -15.467 0.940 1.00 96.31 85 ASP A CA 1
ATOM 670 C C . ASP A 1 85 ? -1.615 -14.945 2.276 1.00 96.31 85 ASP A C 1
ATOM 672 O O . ASP A 1 85 ? -0.453 -14.541 2.388 1.00 96.31 85 ASP A O 1
ATOM 676 N N . ALA A 1 86 ? -2.477 -14.964 3.295 1.00 94.44 86 ALA A N 1
ATOM 677 C CA . ALA A 1 86 ? -2.167 -14.514 4.646 1.00 94.44 86 ALA A CA 1
ATOM 678 C C . ALA A 1 86 ? -1.020 -15.310 5.292 1.00 94.44 86 ALA A C 1
ATOM 680 O O . ALA A 1 86 ? -0.350 -14.781 6.179 1.00 94.44 86 ALA A O 1
ATOM 681 N N . LEU A 1 87 ? -0.759 -16.545 4.846 1.00 96.12 87 LEU A N 1
ATOM 682 C CA . LEU A 1 87 ? 0.345 -17.369 5.349 1.00 96.12 87 LEU A CA 1
ATOM 683 C C . LEU A 1 87 ? 1.724 -16.778 5.029 1.00 96.12 87 LEU A C 1
ATOM 685 O O . LEU A 1 87 ? 2.691 -17.069 5.729 1.00 96.12 87 LEU A O 1
ATOM 689 N N . ASN A 1 88 ? 1.817 -15.906 4.021 1.00 97.50 88 ASN A N 1
ATOM 690 C CA . ASN A 1 88 ? 3.050 -15.194 3.680 1.00 97.50 88 ASN A CA 1
ATOM 691 C C . ASN A 1 88 ? 3.209 -13.865 4.439 1.00 97.50 88 ASN A C 1
ATOM 693 O O . ASN A 1 88 ? 4.181 -13.140 4.216 1.00 97.50 88 ASN A O 1
ATOM 697 N N . ALA A 1 89 ? 2.252 -13.502 5.301 1.00 98.06 89 ALA A N 1
ATOM 698 C CA . ALA A 1 89 ? 2.268 -12.239 6.023 1.00 98.06 89 ALA A CA 1
ATOM 699 C C . ALA A 1 89 ? 2.936 -12.381 7.402 1.00 98.06 89 ALA A C 1
ATOM 701 O O . ALA A 1 89 ? 2.495 -13.140 8.266 1.00 98.06 89 ALA A O 1
ATOM 702 N N . ALA A 1 90 ? 3.974 -11.582 7.643 1.00 98.31 90 ALA A N 1
ATOM 703 C CA . ALA A 1 90 ? 4.682 -11.517 8.918 1.00 98.31 90 ALA A CA 1
ATOM 704 C C . ALA A 1 90 ? 4.076 -10.448 9.840 1.00 98.31 90 ALA A C 1
ATOM 706 O O . ALA A 1 90 ? 3.469 -9.478 9.371 1.00 98.31 90 ALA A O 1
ATOM 707 N N . THR A 1 91 ? 4.263 -10.575 11.158 1.00 98.69 91 THR A N 1
ATOM 708 C CA . THR A 1 91 ? 3.948 -9.451 12.052 1.00 98.69 91 THR A CA 1
ATOM 709 C C . THR A 1 91 ? 4.898 -8.278 11.770 1.00 98.69 91 THR A C 1
ATOM 711 O O . THR A 1 91 ? 6.024 -8.483 11.304 1.00 98.69 91 THR A O 1
ATOM 714 N N . PRO A 1 92 ? 4.509 -7.033 12.090 1.00 98.50 92 PRO A N 1
ATOM 715 C CA . PRO A 1 92 ? 5.423 -5.898 12.031 1.00 98.50 92 PRO A CA 1
ATOM 716 C C . PRO A 1 92 ? 6.697 -6.098 12.855 1.00 98.50 92 PRO A C 1
ATOM 718 O O . PRO A 1 92 ? 7.760 -5.649 12.436 1.00 98.50 92 PRO A O 1
ATOM 721 N N . ALA A 1 93 ? 6.613 -6.789 13.997 1.00 98.19 93 ALA A N 1
ATOM 722 C CA . ALA A 1 93 ? 7.781 -7.102 14.815 1.00 98.19 93 ALA A CA 1
ATOM 723 C C . ALA A 1 93 ? 8.745 -8.049 14.083 1.00 98.19 93 ALA A C 1
ATOM 725 O O . ALA A 1 93 ? 9.932 -7.741 13.989 1.00 98.19 93 ALA A O 1
ATOM 726 N N . ASP A 1 94 ? 8.234 -9.131 13.492 1.00 98.50 94 ASP A N 1
ATOM 727 C CA . ASP A 1 94 ? 9.048 -10.101 12.748 1.00 98.50 94 ASP A CA 1
ATOM 728 C C . ASP A 1 94 ? 9.671 -9.475 11.493 1.00 98.50 94 ASP A C 1
ATOM 730 O O . ASP A 1 94 ? 10.852 -9.676 11.213 1.00 98.50 94 ASP A O 1
ATOM 734 N N . PHE A 1 95 ? 8.910 -8.645 10.767 1.00 98.31 95 PHE A N 1
ATOM 735 C CA . PHE A 1 95 ? 9.423 -7.903 9.612 1.00 98.31 95 PHE A CA 1
ATOM 736 C C . PHE A 1 95 ? 10.589 -6.980 9.998 1.00 98.31 95 PHE A C 1
ATOM 738 O O . PHE A 1 95 ? 11.600 -6.916 9.298 1.00 98.31 95 PHE A O 1
ATOM 745 N N . LEU A 1 96 ? 10.467 -6.261 11.119 1.00 97.88 96 LEU A N 1
ATOM 746 C CA . LEU A 1 96 ? 11.537 -5.397 11.620 1.00 97.88 96 LEU A CA 1
ATOM 747 C C . LEU A 1 96 ? 12.746 -6.210 12.105 1.00 97.88 96 LEU A C 1
ATOM 749 O O . LEU A 1 96 ? 13.879 -5.803 11.844 1.00 97.88 96 LEU A O 1
ATOM 753 N N . ALA A 1 97 ? 12.517 -7.351 12.762 1.00 97.94 97 ALA A N 1
ATOM 754 C CA . ALA A 1 97 ? 13.566 -8.238 13.261 1.00 97.94 97 ALA A CA 1
ATOM 755 C C . ALA A 1 97 ? 14.381 -8.890 12.131 1.00 97.94 97 ALA A C 1
ATOM 757 O O . ALA A 1 97 ? 15.598 -9.016 12.258 1.00 97.94 97 ALA A O 1
ATOM 758 N N . ALA A 1 98 ? 13.747 -9.226 11.000 1.00 97.06 98 ALA A N 1
ATOM 759 C CA . ALA A 1 98 ? 14.437 -9.705 9.795 1.00 97.06 98 ALA A CA 1
ATOM 760 C C . ALA A 1 98 ? 15.427 -8.668 9.223 1.00 97.06 98 ALA A C 1
ATOM 762 O O . ALA A 1 98 ? 16.399 -9.016 8.546 1.00 97.06 98 ALA A O 1
ATOM 763 N N . GLY A 1 99 ? 15.210 -7.388 9.531 1.00 95.75 99 GLY A N 1
ATOM 764 C CA . GLY A 1 99 ? 16.154 -6.314 9.271 1.00 95.75 99 GLY A CA 1
ATOM 765 C C . GLY A 1 99 ? 16.218 -5.859 7.813 1.00 95.75 99 GLY A C 1
ATOM 766 O O . GLY A 1 99 ? 15.672 -6.453 6.883 1.00 95.75 99 GLY A O 1
ATOM 767 N N . ARG A 1 100 ? 16.937 -4.751 7.602 1.00 96.88 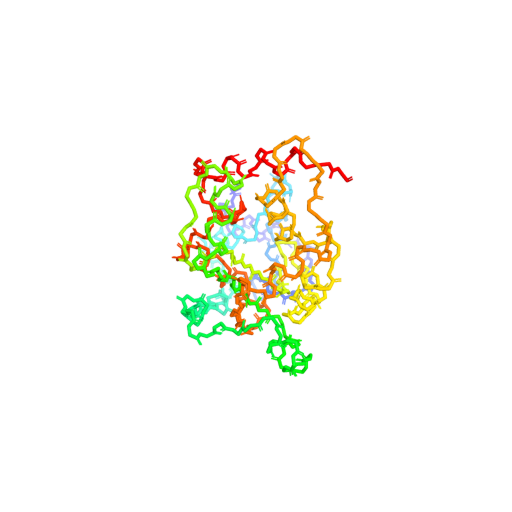100 ARG A N 1
ATOM 768 C CA . ARG A 1 100 ? 17.023 -4.064 6.303 1.00 96.88 100 ARG A CA 1
ATOM 769 C C . ARG A 1 100 ? 17.492 -4.970 5.171 1.00 96.88 100 ARG A C 1
ATOM 771 O O . ARG A 1 100 ? 16.976 -4.842 4.066 1.00 96.88 100 ARG A O 1
ATOM 778 N N . ALA A 1 101 ? 18.456 -5.851 5.433 1.00 95.62 101 ALA A N 1
ATOM 779 C CA . ALA A 1 101 ? 19.040 -6.728 4.422 1.00 95.62 101 ALA A CA 1
ATOM 780 C C . ALA A 1 101 ? 17.995 -7.638 3.753 1.00 95.62 101 ALA A C 1
ATOM 782 O O . ALA A 1 101 ? 18.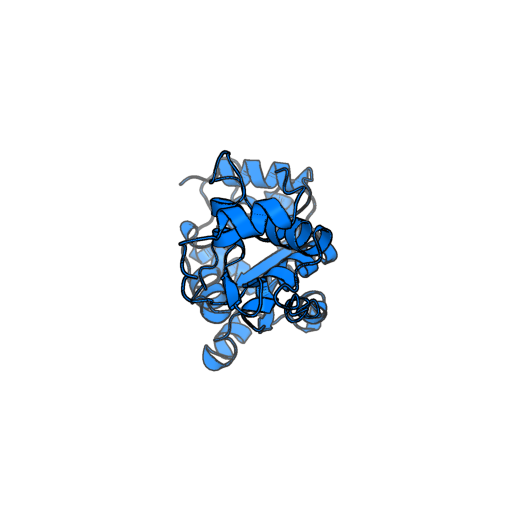069 -7.837 2.546 1.00 95.62 101 ALA A O 1
ATOM 783 N N . ALA A 1 102 ? 16.979 -8.095 4.494 1.00 95.12 102 ALA A N 1
ATOM 784 C CA . ALA A 1 102 ? 15.934 -8.980 3.982 1.00 95.12 102 ALA A CA 1
ATOM 785 C C . ALA A 1 102 ? 14.902 -8.279 3.075 1.00 95.12 102 ALA A C 1
ATOM 787 O O . ALA A 1 102 ? 14.063 -8.933 2.462 1.00 95.12 102 ALA A O 1
ATOM 788 N N . SER A 1 103 ? 14.891 -6.944 3.010 1.00 96.62 103 SER A N 1
ATOM 789 C CA . SER A 1 103 ? 13.858 -6.183 2.286 1.00 96.62 103 SER A CA 1
ATOM 790 C C . SER A 1 103 ? 14.392 -4.884 1.678 1.00 96.62 103 SER A C 1
ATOM 792 O O . SER A 1 103 ? 13.677 -3.885 1.564 1.00 96.62 103 SER A O 1
ATOM 794 N N . ASN A 1 104 ? 15.665 -4.861 1.275 1.00 97.44 104 ASN A N 1
ATOM 795 C CA . ASN A 1 104 ? 16.293 -3.664 0.712 1.00 97.44 104 ASN A CA 1
ATOM 796 C C . ASN A 1 104 ? 16.036 -3.458 -0.794 1.00 97.44 104 ASN A C 1
ATOM 798 O O . ASN A 1 104 ? 16.705 -2.653 -1.438 1.00 97.44 104 ASN A O 1
ATOM 802 N N . GLU A 1 105 ? 15.065 -4.161 -1.360 1.00 97.00 105 GLU A N 1
ATOM 803 C CA . GLU A 1 105 ? 14.757 -4.137 -2.788 1.00 97.00 105 GLU A CA 1
ATOM 804 C C . GLU A 1 105 ? 13.437 -3.404 -3.071 1.00 97.00 105 GLU A C 1
ATOM 806 O O . GLU A 1 105 ? 12.609 -3.238 -2.166 1.00 97.00 105 GLU A O 1
ATOM 811 N N . PRO A 1 106 ? 13.222 -2.903 -4.301 1.00 98.19 106 PRO A N 1
ATOM 812 C CA . PRO A 1 106 ? 11.894 -2.499 -4.749 1.00 98.19 106 PRO A CA 1
ATOM 813 C C . PRO A 1 106 ? 10.946 -3.708 -4.802 1.00 98.19 106 PRO A C 1
ATOM 815 O O . PRO A 1 106 ? 11.374 -4.857 -4.852 1.00 98.19 106 PRO A O 1
ATOM 818 N N . GLY A 1 107 ? 9.641 -3.452 -4.792 1.00 98.19 107 GLY A N 1
ATOM 819 C CA . GLY A 1 107 ? 8.662 -4.531 -4.789 1.00 98.19 107 GLY A CA 1
ATOM 820 C C . GLY A 1 107 ? 7.253 -4.088 -4.437 1.00 98.19 107 GLY A C 1
ATOM 821 O O . GLY A 1 107 ? 6.926 -2.896 -4.429 1.00 98.19 107 GLY A O 1
ATOM 822 N N . LEU A 1 108 ? 6.428 -5.076 -4.120 1.00 98.56 108 LEU A N 1
ATOM 823 C CA . LEU A 1 108 ? 5.038 -4.928 -3.708 1.00 98.56 108 LEU A CA 1
ATOM 824 C C . LEU A 1 108 ? 4.850 -5.391 -2.265 1.00 98.56 108 LEU A C 1
ATOM 826 O O . LEU A 1 108 ? 5.641 -6.173 -1.740 1.00 98.56 108 LEU A O 1
ATOM 830 N N . TYR A 1 109 ? 3.794 -4.903 -1.627 1.00 98.75 109 TYR A N 1
ATOM 831 C CA . TYR A 1 109 ? 3.387 -5.351 -0.303 1.00 98.75 109 TYR A CA 1
ATOM 832 C C . TYR A 1 109 ? 1.869 -5.329 -0.158 1.00 98.75 109 TYR A C 1
ATOM 834 O O . TYR A 1 109 ? 1.183 -4.519 -0.793 1.00 98.75 109 TYR A O 1
ATOM 842 N N . SER A 1 110 ? 1.364 -6.178 0.730 1.00 98.81 110 SER A N 1
ATOM 843 C CA . SER A 1 110 ? -0.030 -6.189 1.166 1.00 98.81 110 SER A CA 1
ATOM 844 C C . SER A 1 110 ? -0.110 -6.210 2.691 1.00 98.81 110 SER A C 1
ATOM 846 O O . SER A 1 110 ? 0.739 -6.787 3.370 1.00 98.81 110 SER A O 1
ATOM 848 N N . TRP A 1 111 ? -1.110 -5.519 3.226 1.00 98.88 111 TRP A N 1
ATOM 849 C CA . TRP A 1 111 ? -1.422 -5.458 4.646 1.00 98.88 111 TRP A CA 1
ATOM 850 C C . TRP A 1 111 ? -2.709 -6.215 4.916 1.00 98.88 111 TRP A C 1
ATOM 852 O O . TRP A 1 111 ? -3.708 -6.030 4.217 1.00 98.88 111 TRP A O 1
ATOM 862 N N . TRP A 1 112 ? -2.665 -7.014 5.969 1.00 98.88 112 TRP A N 1
ATOM 863 C CA . TRP A 1 112 ? -3.720 -7.920 6.380 1.00 98.88 112 TRP A CA 1
ATOM 864 C C . TRP A 1 112 ? -4.195 -7.538 7.769 1.00 98.88 112 TRP A C 1
ATOM 866 O O . TRP A 1 112 ? -3.349 -7.350 8.637 1.00 98.88 112 TRP A O 1
ATOM 876 N N . ALA A 1 113 ? -5.502 -7.416 7.971 1.00 98.81 113 ALA A N 1
ATOM 877 C CA . ALA A 1 113 ? -6.103 -7.196 9.279 1.00 98.81 113 ALA A CA 1
ATOM 878 C C . ALA A 1 113 ? -6.642 -8.511 9.851 1.00 98.81 113 ALA A C 1
ATOM 880 O O . ALA A 1 113 ? -7.225 -9.311 9.116 1.00 98.81 113 ALA A O 1
ATOM 881 N N . ASP A 1 114 ? -6.456 -8.712 11.154 1.00 98.75 114 ASP A N 1
ATOM 882 C CA . ASP A 1 114 ? -7.164 -9.745 11.911 1.00 98.75 114 ASP A CA 1
ATOM 883 C C . ASP A 1 114 ? -8.634 -9.357 12.170 1.00 98.75 114 ASP A C 1
ATOM 885 O O . ASP A 1 114 ? -9.090 -8.276 11.781 1.00 98.75 114 ASP A O 1
ATOM 889 N N . ASP A 1 115 ? -9.384 -10.245 12.828 1.00 98.69 115 ASP A N 1
ATOM 890 C CA . ASP A 1 115 ? -10.810 -10.041 13.108 1.00 98.69 115 ASP A CA 1
ATOM 891 C C . ASP A 1 115 ? -11.076 -8.761 13.909 1.00 98.69 115 ASP A C 1
ATOM 893 O O . ASP A 1 115 ? -11.977 -7.982 13.586 1.00 98.69 115 ASP A O 1
ATOM 897 N N . GLN A 1 116 ? -10.262 -8.503 14.936 1.00 98.75 116 GLN A N 1
ATOM 898 C CA . GLN A 1 116 ? -10.421 -7.327 15.786 1.00 98.75 116 GLN A CA 1
ATOM 899 C C . GLN A 1 116 ? -10.068 -6.039 15.035 1.00 98.75 116 GLN A C 1
ATOM 901 O O . GLN A 1 116 ? -10.789 -5.046 15.134 1.00 98.75 116 GLN A O 1
ATOM 906 N N . GLY A 1 117 ? -8.996 -6.052 14.245 1.00 98.69 117 GLY A N 1
ATOM 907 C CA . GLY A 1 117 ? -8.588 -4.927 13.421 1.00 98.69 117 GLY A CA 1
ATOM 908 C C . GLY A 1 117 ? -9.644 -4.578 12.381 1.00 98.69 117 GLY A C 1
ATOM 909 O O . GLY A 1 117 ? -9.999 -3.412 12.215 1.00 98.69 117 GLY A O 1
ATOM 910 N N . ALA A 1 118 ? -10.203 -5.584 11.716 1.00 98.75 118 ALA A N 1
ATOM 911 C CA . ALA A 1 118 ? -11.302 -5.414 10.775 1.00 98.75 118 ALA A CA 1
ATOM 912 C C . ALA A 1 118 ? -12.568 -4.858 11.451 1.00 98.75 118 ALA A C 1
ATOM 914 O O . ALA A 1 118 ? -13.201 -3.939 10.920 1.00 98.75 118 ALA A O 1
ATOM 915 N N . ALA A 1 119 ? -12.898 -5.329 12.658 1.00 98.69 119 ALA A N 1
ATOM 916 C CA . ALA A 1 119 ? -14.010 -4.801 13.448 1.00 98.69 119 ALA A CA 1
ATOM 917 C C . ALA A 1 119 ? -13.799 -3.329 13.851 1.00 98.69 119 ALA A C 1
ATOM 919 O O . ALA A 1 119 ? -14.732 -2.525 13.777 1.00 98.69 119 ALA A O 1
ATOM 920 N N . ASP A 1 120 ? -12.580 -2.948 14.237 1.00 98.50 120 ASP A N 1
ATOM 921 C CA . ASP A 1 120 ? -12.239 -1.563 14.574 1.00 98.50 120 ASP A CA 1
ATOM 922 C C . ASP A 1 120 ? -12.338 -0.632 13.365 1.00 98.50 120 ASP A C 1
ATOM 924 O O . ASP A 1 120 ? -12.939 0.444 13.454 1.00 98.50 120 ASP A O 1
ATOM 928 N N . LEU A 1 121 ? -11.808 -1.070 12.219 1.00 98.38 121 LEU A N 1
ATOM 929 C CA . LEU A 1 121 ? -11.922 -0.349 10.953 1.00 98.38 121 LEU A CA 1
ATOM 930 C C . LEU A 1 121 ? -13.387 -0.194 10.536 1.00 98.38 121 LEU A C 1
ATOM 932 O O . LEU A 1 121 ? -13.796 0.905 10.165 1.00 98.38 121 LEU A O 1
ATOM 936 N N . THR A 1 122 ? -14.180 -1.262 10.652 1.00 98.19 122 THR A N 1
ATOM 937 C CA . THR A 1 122 ? -15.617 -1.257 10.349 1.00 98.19 122 THR A CA 1
ATOM 938 C C . THR A 1 122 ? -16.359 -0.238 11.201 1.00 98.19 122 THR A C 1
ATOM 940 O O . THR A 1 122 ? -17.091 0.604 10.678 1.00 98.19 122 THR A O 1
ATOM 943 N N . ARG A 1 123 ? -16.135 -0.273 12.520 1.00 96.31 123 ARG A N 1
ATOM 944 C CA . ARG A 1 123 ? -16.785 0.625 13.479 1.00 96.31 123 ARG A CA 1
ATOM 945 C C . ARG A 1 123 ? -16.492 2.085 13.171 1.00 96.31 123 ARG A C 1
ATOM 947 O O . ARG A 1 123 ? -17.406 2.903 13.162 1.00 96.31 123 ARG A O 1
ATOM 954 N N . GLY A 1 124 ? -15.228 2.413 12.927 1.00 93.81 124 GLY A N 1
ATOM 955 C CA . GLY A 1 124 ? -14.826 3.796 12.707 1.00 93.81 124 GLY A CA 1
ATOM 956 C C . GLY A 1 124 ? -15.119 4.323 11.296 1.00 93.81 124 GLY A C 1
ATOM 957 O O . GLY A 1 124 ? -15.281 5.531 11.106 1.00 93.81 124 GLY A O 1
ATOM 958 N N . LEU A 1 125 ? -15.244 3.436 10.303 1.00 94.50 125 LEU A N 1
ATOM 959 C CA . LEU A 1 125 ? -15.630 3.797 8.938 1.00 94.50 125 LEU A CA 1
ATOM 960 C C . LEU A 1 125 ? -17.153 3.846 8.730 1.00 94.50 125 LEU A C 1
ATOM 962 O O . LEU A 1 125 ? -17.611 4.554 7.831 1.00 94.50 125 LEU A O 1
ATOM 966 N N . GLY A 1 126 ? -17.925 3.094 9.520 1.00 95.06 126 GLY A N 1
ATOM 967 C CA . GLY A 1 126 ? -19.370 2.915 9.335 1.00 95.06 126 GLY A CA 1
ATOM 968 C C . GLY A 1 126 ? -19.737 2.029 8.136 1.00 95.06 126 GLY A C 1
ATOM 969 O O . GLY A 1 126 ? -20.882 2.030 7.695 1.00 95.06 126 GLY A O 1
ATOM 970 N N . HIS A 1 127 ? -18.766 1.298 7.587 1.00 96.62 127 HIS A N 1
ATOM 971 C CA . HIS A 1 127 ? -18.929 0.355 6.482 1.00 96.62 127 HIS A CA 1
ATOM 972 C C . HIS A 1 127 ? -18.118 -0.900 6.779 1.00 96.62 127 HIS A C 1
ATOM 974 O O . HIS A 1 127 ? -17.017 -0.796 7.315 1.00 96.62 127 HIS A O 1
ATOM 980 N N . GLU A 1 128 ? -18.646 -2.061 6.403 1.00 97.44 128 GLU A N 1
ATOM 981 C CA . GLU A 1 128 ? -17.998 -3.348 6.644 1.00 97.44 128 GLU A CA 1
ATOM 982 C C . GLU A 1 128 ? -16.618 -3.435 5.979 1.00 97.44 128 GLU A C 1
ATOM 984 O O . GLU A 1 128 ? -16.466 -3.226 4.775 1.00 97.44 128 GLU A O 1
ATOM 989 N N . VAL A 1 129 ? -15.616 -3.768 6.787 1.00 97.94 129 VAL A N 1
ATOM 990 C CA . VAL A 1 129 ? -14.283 -4.193 6.370 1.00 97.94 129 VAL A CA 1
ATOM 991 C C . VAL A 1 129 ? -14.129 -5.632 6.841 1.00 97.94 129 VAL A C 1
ATOM 993 O O . VAL A 1 129 ? -14.1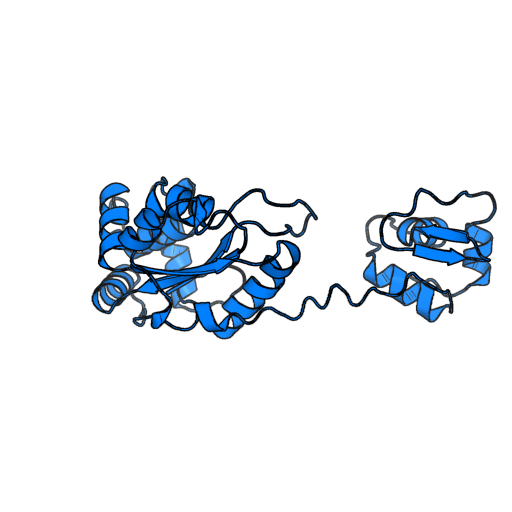31 -5.890 8.041 1.00 97.94 129 VAL A O 1
ATOM 996 N N . VAL A 1 130 ? -14.010 -6.562 5.897 1.00 97.25 130 VAL A N 1
ATOM 997 C CA . VAL A 1 130 ? -13.841 -7.991 6.190 1.00 97.25 130 VAL A CA 1
ATOM 998 C C . VAL A 1 130 ? -12.395 -8.257 6.649 1.00 97.25 130 VAL A C 1
ATOM 1000 O O . VAL A 1 130 ? -11.474 -7.633 6.106 1.00 97.25 130 VAL A O 1
ATOM 1003 N N . PRO A 1 131 ? -12.168 -9.164 7.621 1.00 98.50 131 PRO A N 1
ATOM 1004 C CA . PRO A 1 131 ? -10.827 -9.628 7.978 1.00 98.50 131 PRO A CA 1
ATOM 1005 C C . PRO A 1 131 ? -10.071 -10.167 6.759 1.00 98.50 131 PRO A C 1
ATOM 1007 O O . PRO A 1 131 ? -10.654 -10.796 5.877 1.00 98.50 131 PRO A O 1
ATOM 1010 N N . GLY A 1 132 ? -8.762 -9.927 6.701 1.00 98.50 132 GLY A N 1
ATOM 1011 C CA . GLY A 1 132 ? -7.931 -10.302 5.557 1.00 98.50 132 GLY A CA 1
ATOM 1012 C C . GLY A 1 132 ? -7.213 -9.117 4.914 1.00 98.50 132 GLY A C 1
ATOM 1013 O O . GLY A 1 132 ? -6.825 -8.170 5.596 1.00 98.50 132 GLY A O 1
ATOM 1014 N N . LEU A 1 133 ? -6.976 -9.178 3.601 1.00 98.62 133 LEU A N 1
ATOM 1015 C CA . LEU A 1 133 ? -6.206 -8.172 2.866 1.00 98.62 133 LEU A CA 1
ATOM 1016 C C . LEU A 1 133 ? -6.974 -6.842 2.802 1.00 98.62 133 LEU A C 1
ATOM 1018 O O . LEU A 1 133 ? -7.954 -6.703 2.076 1.00 98.62 133 LEU A O 1
ATOM 1022 N N . VAL A 1 134 ? -6.493 -5.834 3.532 1.00 98.62 134 VAL A N 1
ATOM 1023 C CA . VAL A 1 134 ? -7.159 -4.524 3.638 1.00 98.62 134 VAL A CA 1
ATOM 1024 C C . VAL A 1 134 ? -6.524 -3.442 2.770 1.00 98.62 134 VAL A C 1
ATOM 1026 O O . VAL A 1 134 ? -7.205 -2.499 2.364 1.00 98.62 134 VAL A O 1
ATOM 1029 N N . TYR A 1 135 ? -5.227 -3.551 2.473 1.00 98.69 135 TYR A N 1
ATOM 1030 C CA . TYR A 1 135 ? -4.488 -2.555 1.694 1.00 98.69 135 TYR A CA 1
ATOM 1031 C C . TYR A 1 135 ? -3.330 -3.190 0.925 1.00 98.69 135 TYR A C 1
ATOM 1033 O O . TYR A 1 135 ? -2.664 -4.088 1.431 1.00 98.69 135 TYR A O 1
ATOM 1041 N N . ALA A 1 136 ? -3.015 -2.662 -0.254 1.00 98.38 136 ALA A N 1
ATOM 1042 C CA . ALA A 1 136 ? -1.832 -3.043 -1.018 1.00 98.38 136 ALA A CA 1
ATOM 1043 C C . ALA A 1 136 ? -1.134 -1.832 -1.645 1.00 98.38 136 ALA A C 1
ATOM 1045 O O . ALA A 1 136 ? -1.728 -0.771 -1.854 1.00 98.38 136 ALA A O 1
ATOM 1046 N N . GLY A 1 137 ? 0.147 -1.978 -1.965 1.00 96.81 137 GLY A N 1
ATOM 1047 C CA . GLY A 1 137 ? 0.853 -0.973 -2.747 1.00 96.81 137 GLY A CA 1
ATOM 1048 C C . GLY A 1 137 ? 2.282 -1.362 -3.073 1.00 96.81 137 GLY A C 1
ATOM 1049 O O . GLY A 1 137 ? 2.716 -2.489 -2.845 1.00 96.81 137 GLY A O 1
ATOM 1050 N N . ARG A 1 138 ? 3.035 -0.386 -3.583 1.00 96.50 138 ARG A N 1
ATOM 1051 C CA . ARG A 1 138 ? 4.423 -0.599 -4.008 1.00 96.50 138 ARG A CA 1
ATOM 1052 C C . ARG A 1 138 ? 5.488 0.236 -3.305 1.00 96.50 138 ARG A C 1
ATOM 1054 O O . ARG A 1 138 ? 5.262 1.344 -2.789 1.00 96.50 138 ARG A O 1
ATOM 1061 N N . ALA A 1 139 ? 6.708 -0.273 -3.381 1.00 96.75 139 ALA A N 1
ATOM 1062 C CA . ALA A 1 139 ? 7.939 0.424 -3.068 1.00 96.75 139 ALA A CA 1
ATOM 1063 C C . ALA A 1 139 ? 8.869 0.419 -4.289 1.00 96.75 139 ALA A C 1
ATOM 1065 O O . ALA A 1 139 ? 9.048 -0.595 -4.955 1.00 96.75 139 ALA A O 1
ATOM 1066 N N . GLY A 1 140 ? 9.453 1.575 -4.602 1.00 95.38 140 GLY A N 1
ATOM 1067 C CA . GLY A 1 140 ? 10.295 1.713 -5.788 1.00 95.38 140 GLY A CA 1
ATOM 1068 C C . GLY A 1 140 ? 9.486 1.742 -7.089 1.00 95.38 140 GLY A C 1
ATOM 1069 O O . GLY A 1 140 ? 8.405 2.341 -7.153 1.00 95.38 140 GLY A O 1
ATOM 1070 N N . GLY A 1 141 ? 10.037 1.143 -8.139 1.00 92.06 141 GLY A N 1
ATOM 1071 C CA . GLY A 1 141 ? 9.455 1.129 -9.481 1.00 92.06 141 GLY A CA 1
ATOM 1072 C C . GLY A 1 141 ? 9.805 2.352 -10.337 1.00 92.06 141 GLY A C 1
ATOM 1073 O O . GLY A 1 141 ? 10.405 3.332 -9.875 1.00 92.06 141 GLY A O 1
ATOM 1074 N N . ILE A 1 142 ? 9.401 2.295 -11.604 1.00 87.31 142 ILE A N 1
ATOM 1075 C CA . ILE A 1 142 ? 9.517 3.396 -12.567 1.00 87.31 142 ILE A CA 1
ATOM 1076 C C . ILE A 1 142 ? 8.210 4.196 -12.547 1.00 87.31 142 ILE A C 1
ATOM 1078 O O . ILE A 1 142 ? 7.119 3.641 -12.659 1.00 87.31 142 ILE A O 1
ATOM 1082 N N . ARG A 1 143 ? 8.291 5.514 -12.350 1.00 81.50 143 ARG A N 1
ATOM 1083 C CA . ARG A 1 143 ? 7.112 6.396 -12.394 1.00 81.50 143 ARG A CA 1
ATOM 1084 C C . ARG A 1 143 ? 6.626 6.567 -13.840 1.00 81.50 143 ARG A C 1
ATOM 1086 O O . ARG A 1 143 ? 7.438 6.432 -14.751 1.00 81.50 143 ARG A O 1
ATOM 1093 N N . PRO A 1 144 ? 5.370 6.998 -14.074 1.00 74.12 144 PRO A N 1
ATOM 1094 C CA . PRO A 1 144 ? 4.895 7.336 -15.422 1.00 74.12 144 PRO A CA 1
ATOM 1095 C C . PRO A 1 144 ? 5.774 8.364 -16.157 1.00 74.12 144 PRO A C 1
ATOM 1097 O O . PRO A 1 144 ? 5.848 8.357 -17.379 1.00 74.12 144 PRO A O 1
ATOM 1100 N N . SER A 1 145 ? 6.489 9.219 -15.415 1.00 77.44 145 SER A N 1
ATOM 1101 C CA . SER A 1 145 ? 7.469 10.167 -15.961 1.00 77.44 145 SER A CA 1
ATOM 1102 C C . SER A 1 145 ? 8.785 9.530 -16.438 1.00 77.44 145 SER A C 1
ATOM 1104 O O . SER A 1 145 ? 9.658 10.243 -16.922 1.00 77.44 145 SER A O 1
ATOM 1106 N N . GLY A 1 146 ? 8.976 8.220 -16.257 1.00 78.88 146 GLY A N 1
ATOM 1107 C CA . GLY A 1 146 ? 10.224 7.500 -16.535 1.00 78.88 146 GLY A CA 1
ATOM 1108 C C . GLY A 1 146 ? 11.263 7.567 -15.408 1.00 78.88 146 GLY A C 1
ATOM 1109 O O . GLY A 1 146 ? 12.292 6.899 -15.477 1.00 78.88 146 GLY A O 1
ATOM 1110 N N . VAL A 1 147 ? 11.006 8.339 -14.346 1.00 83.75 147 VAL A N 1
ATOM 1111 C CA . VAL A 1 147 ? 11.931 8.474 -13.211 1.00 83.75 147 VAL A CA 1
ATOM 1112 C C . VAL A 1 147 ? 11.906 7.213 -12.347 1.00 83.75 147 VAL A C 1
ATOM 1114 O O . VAL A 1 147 ? 10.846 6.791 -11.875 1.00 83.75 147 VAL A O 1
ATOM 1117 N N . ARG A 1 148 ? 13.089 6.646 -12.095 1.00 91.81 148 ARG A N 1
ATOM 1118 C CA . ARG A 1 148 ? 13.291 5.520 -11.173 1.00 91.81 148 ARG A CA 1
ATOM 1119 C C . ARG A 1 148 ? 13.166 5.991 -9.725 1.00 91.81 148 ARG A C 1
ATOM 1121 O O . ARG A 1 148 ? 13.772 6.985 -9.337 1.00 91.81 148 ARG A O 1
ATOM 1128 N N . SER A 1 149 ? 12.380 5.285 -8.919 1.00 92.31 149 SER A N 1
ATOM 1129 C CA . SER A 1 149 ? 12.263 5.556 -7.485 1.00 92.31 149 SER A CA 1
ATOM 1130 C C . SER A 1 149 ? 13.319 4.773 -6.705 1.00 92.31 149 SER A C 1
ATOM 1132 O O . SER A 1 149 ? 13.357 3.554 -6.803 1.00 92.31 149 SER A O 1
ATOM 1134 N N . SER A 1 150 ? 14.099 5.448 -5.859 1.00 92.62 150 SER A N 1
ATOM 1135 C CA . SER A 1 150 ? 15.107 4.840 -4.967 1.00 92.62 150 SER A CA 1
ATOM 1136 C C . SER A 1 150 ? 14.527 4.191 -3.701 1.00 92.62 150 SER A C 1
ATOM 1138 O O . SER A 1 150 ? 15.263 3.847 -2.782 1.00 92.62 150 SER A O 1
ATOM 1140 N N . ASN A 1 151 ? 13.202 4.063 -3.615 1.00 94.81 151 ASN A N 1
ATOM 1141 C CA . ASN A 1 151 ? 12.541 3.540 -2.423 1.00 94.81 151 ASN A CA 1
ATOM 1142 C C . ASN A 1 151 ? 12.543 2.009 -2.442 1.00 94.81 151 ASN A C 1
ATOM 1144 O O . ASN A 1 151 ? 12.410 1.409 -3.507 1.00 94.81 151 ASN A O 1
ATOM 1148 N N . THR A 1 152 ? 12.629 1.405 -1.266 1.00 97.62 152 THR A N 1
ATOM 1149 C CA . THR A 1 152 ? 12.711 -0.044 -1.060 1.00 97.62 152 THR A CA 1
ATOM 1150 C C . THR A 1 152 ? 11.566 -0.509 -0.170 1.00 97.62 152 THR A 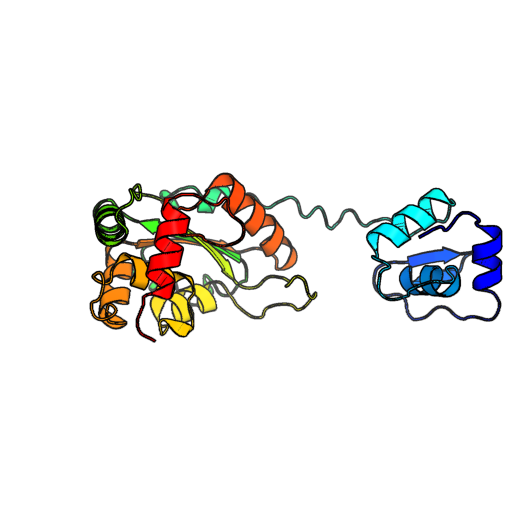C 1
ATOM 1152 O O . THR A 1 152 ? 10.910 0.315 0.475 1.00 97.62 152 THR A O 1
ATOM 1155 N N . LEU A 1 153 ? 11.302 -1.813 -0.127 1.00 98.38 153 LEU A N 1
ATOM 1156 C CA . LEU A 1 153 ? 10.297 -2.398 0.761 1.00 98.38 153 LEU A CA 1
ATOM 1157 C C . LEU A 1 153 ? 10.565 -2.009 2.219 1.00 98.38 153 LEU A C 1
ATOM 1159 O O . LEU A 1 153 ? 9.663 -1.509 2.885 1.00 98.38 153 LEU A O 1
ATOM 1163 N N . TRP A 1 154 ? 11.818 -2.091 2.673 1.00 97.94 154 TRP A N 1
ATOM 1164 C CA . TRP A 1 154 ? 12.233 -1.612 3.992 1.00 97.94 154 TRP A CA 1
ATOM 1165 C C . TRP A 1 154 ? 11.958 -0.118 4.180 1.00 97.94 154 TRP A C 1
ATOM 1167 O O . TRP A 1 154 ? 11.316 0.277 5.152 1.00 97.94 154 TRP A O 1
ATOM 1177 N N . GLY A 1 155 ? 12.404 0.727 3.242 1.00 96.06 155 GLY A N 1
ATOM 1178 C CA . GLY A 1 155 ? 12.190 2.174 3.326 1.00 96.06 155 GLY A CA 1
ATOM 1179 C C . GLY A 1 155 ? 10.705 2.532 3.407 1.00 96.06 155 GLY A C 1
ATOM 1180 O O . GLY A 1 155 ? 10.301 3.379 4.200 1.00 96.06 155 GLY A O 1
ATOM 1181 N N . ARG A 1 156 ? 9.859 1.837 2.646 1.00 96.38 156 ARG A N 1
ATOM 1182 C CA . ARG A 1 156 ? 8.411 2.038 2.668 1.00 96.38 156 ARG A CA 1
ATOM 1183 C C . ARG A 1 156 ? 7.769 1.522 3.956 1.00 96.38 156 ARG A C 1
ATOM 1185 O O . ARG A 1 156 ? 6.991 2.247 4.566 1.00 96.38 156 ARG A O 1
ATOM 1192 N N . ILE A 1 157 ? 8.045 0.286 4.346 1.00 97.31 157 ILE A N 1
ATOM 1193 C CA . ILE A 1 157 ? 7.331 -0.389 5.432 1.00 97.31 157 ILE A CA 1
ATOM 1194 C C . ILE A 1 157 ? 7.908 0.033 6.782 1.00 97.31 157 ILE A C 1
ATOM 1196 O O . ILE A 1 157 ? 7.203 0.657 7.572 1.00 97.31 157 ILE A O 1
ATOM 1200 N N . ALA A 1 158 ? 9.194 -0.223 7.027 1.00 96.19 158 ALA A N 1
ATOM 1201 C CA . ALA A 1 158 ? 9.820 0.057 8.315 1.00 96.19 158 ALA A CA 1
ATOM 1202 C C . ALA A 1 158 ? 9.877 1.562 8.604 1.00 96.19 158 ALA A C 1
ATOM 1204 O O . ALA A 1 158 ? 9.508 1.997 9.690 1.00 96.19 158 ALA A O 1
ATOM 1205 N N . THR A 1 159 ? 10.298 2.381 7.635 1.00 93.31 159 THR A N 1
ATOM 1206 C CA . THR A 1 159 ? 10.501 3.817 7.887 1.00 93.31 159 THR A CA 1
ATOM 1207 C C . THR A 1 159 ? 9.231 4.642 7.700 1.00 93.31 159 THR A C 1
ATOM 1209 O O . THR A 1 159 ? 8.931 5.479 8.544 1.00 93.31 159 THR A O 1
ATOM 1212 N N . MET A 1 160 ? 8.469 4.445 6.617 1.00 93.88 160 MET A N 1
ATOM 1213 C CA . MET A 1 160 ? 7.315 5.315 6.332 1.00 93.88 160 MET A CA 1
ATOM 1214 C C . MET A 1 160 ? 6.012 4.831 6.981 1.00 93.88 160 MET A C 1
ATOM 1216 O O . MET A 1 160 ? 5.228 5.664 7.439 1.00 93.88 160 MET A O 1
ATOM 1220 N N . HIS A 1 161 ? 5.755 3.520 7.024 1.00 95.31 161 HIS A N 1
ATOM 1221 C CA . HIS A 1 161 ? 4.510 2.980 7.590 1.00 95.31 161 HIS A CA 1
ATOM 1222 C C . HIS A 1 161 ? 4.605 2.710 9.089 1.00 95.31 161 HIS A C 1
ATOM 1224 O O . HIS A 1 161 ? 3.685 3.081 9.812 1.00 95.31 161 HIS A O 1
ATOM 1230 N N . LEU A 1 162 ? 5.692 2.099 9.560 1.00 94.00 162 LEU A N 1
ATOM 1231 C CA . LEU A 1 162 ? 5.858 1.723 10.970 1.00 94.00 162 LEU A CA 1
ATOM 1232 C C . LEU A 1 162 ? 6.565 2.813 11.791 1.00 94.00 162 LEU A C 1
ATOM 1234 O O . LEU A 1 162 ? 6.124 3.127 12.892 1.00 94.00 162 LEU A O 1
ATOM 1238 N N . GLY A 1 163 ? 7.600 3.448 11.235 1.00 82.31 163 GLY A N 1
ATOM 1239 C CA . GLY A 1 163 ? 8.361 4.519 11.896 1.00 82.31 163 GLY A CA 1
ATOM 1240 C C . GLY A 1 163 ? 7.925 5.952 11.561 1.00 82.31 163 GLY A C 1
ATOM 1241 O O . GLY A 1 163 ? 8.545 6.906 12.028 1.00 82.31 163 GLY A O 1
ATOM 1242 N N . GLY A 1 164 ? 6.909 6.133 10.712 1.00 70.00 164 GLY A N 1
ATOM 1243 C CA . GLY A 1 164 ? 6.615 7.420 10.077 1.00 70.00 164 GLY A CA 1
ATOM 1244 C C . GLY A 1 164 ? 5.516 8.251 10.742 1.00 70.00 164 GLY A C 1
ATOM 1245 O O . GLY A 1 164 ? 4.607 7.744 11.398 1.00 70.00 164 GLY A O 1
ATOM 1246 N N . ARG A 1 165 ? 5.539 9.565 10.482 1.00 67.56 165 ARG A N 1
ATOM 1247 C CA . ARG A 1 165 ? 4.408 10.467 10.765 1.00 67.56 165 ARG A CA 1
ATOM 1248 C C . ARG A 1 165 ? 3.310 10.304 9.705 1.00 67.56 165 ARG A C 1
ATOM 1250 O O . ARG A 1 165 ? 3.602 9.974 8.553 1.00 67.56 165 ARG A O 1
ATOM 1257 N N . ARG A 1 166 ? 2.053 10.582 10.072 1.00 65.00 166 ARG A N 1
ATOM 1258 C CA . ARG A 1 166 ? 0.856 10.430 9.214 1.00 65.00 166 ARG A CA 1
ATOM 1259 C C . ARG A 1 166 ? 1.024 11.045 7.816 1.00 65.00 166 ARG A C 1
ATOM 1261 O O . ARG A 1 166 ? 0.618 10.429 6.835 1.00 65.00 166 ARG A O 1
ATOM 1268 N N . GLN A 1 167 ? 1.671 12.207 7.700 1.00 68.31 167 GLN A N 1
ATOM 1269 C CA . GLN A 1 167 ? 1.849 12.910 6.422 1.00 68.31 167 GLN A CA 1
ATOM 1270 C C . GLN A 1 167 ? 2.725 12.176 5.392 1.00 68.31 167 GLN A C 1
ATOM 1272 O O . GLN A 1 167 ? 2.648 12.478 4.203 1.00 68.31 167 GLN A O 1
ATOM 1277 N N . PHE A 1 168 ? 3.546 11.209 5.812 1.00 74.25 168 PHE A N 1
ATOM 1278 C CA . PHE A 1 168 ? 4.474 10.509 4.918 1.00 74.25 168 PHE A CA 1
ATOM 1279 C C . PHE A 1 168 ? 3.949 9.157 4.432 1.00 74.25 168 PHE A C 1
ATOM 1281 O O . PHE A 1 168 ? 4.590 8.517 3.602 1.00 74.25 168 PHE A O 1
ATOM 1288 N N . SER A 1 169 ? 2.772 8.727 4.894 1.00 87.88 169 SER A N 1
ATOM 1289 C CA . SER A 1 169 ? 2.166 7.465 4.483 1.00 87.88 169 SER A CA 1
ATOM 1290 C C . SER A 1 169 ? 0.681 7.634 4.194 1.00 87.88 169 SER A C 1
ATOM 1292 O O . SER A 1 169 ? -0.137 7.855 5.084 1.00 87.88 169 SER A O 1
ATOM 1294 N N . THR A 1 170 ? 0.311 7.449 2.924 1.00 90.25 170 THR A N 1
ATOM 1295 C CA . THR A 1 170 ? -1.096 7.371 2.510 1.00 90.25 170 THR A CA 1
ATOM 1296 C C . THR A 1 170 ? -1.841 6.258 3.245 1.00 90.25 170 THR A C 1
ATOM 1298 O O . THR A 1 170 ? -3.030 6.413 3.523 1.00 90.25 170 THR A O 1
ATOM 1301 N N . PHE A 1 171 ? -1.147 5.172 3.595 1.00 95.44 171 PHE A N 1
ATOM 1302 C CA . PHE A 1 171 ? -1.720 4.080 4.368 1.00 95.44 171 PHE A CA 1
ATOM 1303 C C . PHE A 1 171 ? -1.994 4.502 5.816 1.00 95.44 171 PHE A C 1
ATOM 1305 O O . PHE A 1 171 ? -3.128 4.382 6.264 1.00 95.44 171 PHE A O 1
ATOM 1312 N N . ARG A 1 172 ? -1.027 5.122 6.511 1.00 95.25 172 ARG A N 1
ATOM 1313 C CA . ARG A 1 172 ? -1.250 5.652 7.870 1.00 95.25 172 ARG A CA 1
ATOM 1314 C C . ARG A 1 172 ? -2.361 6.694 7.898 1.00 95.25 172 ARG A C 1
ATOM 1316 O O . ARG A 1 172 ? -3.213 6.639 8.769 1.00 95.25 172 ARG A O 1
ATOM 1323 N N . LEU A 1 173 ? -2.398 7.604 6.922 1.00 93.88 173 LEU A N 1
ATOM 1324 C CA . LEU A 1 173 ? -3.488 8.575 6.790 1.00 93.88 173 LEU A CA 1
ATOM 1325 C C . LEU A 1 173 ? -4.855 7.891 6.632 1.00 93.88 173 LEU A C 1
ATOM 1327 O O . LEU A 1 173 ? -5.853 8.362 7.170 1.00 93.88 173 LEU A O 1
ATOM 1331 N N . THR A 1 174 ? -4.896 6.784 5.896 1.00 96.06 174 THR A N 1
ATOM 1332 C CA . THR A 1 174 ? -6.105 5.983 5.693 1.00 96.06 174 THR A CA 1
ATOM 1333 C C . THR A 1 174 ? -6.532 5.275 6.978 1.00 96.06 174 THR A C 1
ATOM 1335 O O . THR A 1 174 ? -7.696 5.381 7.353 1.00 96.06 174 THR A O 1
ATOM 1338 N N . LEU A 1 175 ? -5.601 4.645 7.701 1.00 96.94 175 LEU A N 1
ATOM 1339 C CA . LEU A 1 175 ? -5.887 4.025 8.997 1.00 96.94 175 LEU A CA 1
ATOM 1340 C C . LEU A 1 175 ? -6.326 5.059 10.037 1.00 96.94 175 LEU A C 1
ATOM 1342 O O . LEU A 1 175 ? -7.341 4.855 10.690 1.00 96.94 175 LEU A O 1
ATOM 1346 N N . SER A 1 176 ? -5.642 6.206 10.137 1.00 95.31 176 SER A N 1
ATOM 1347 C CA . SER A 1 176 ? -6.067 7.303 11.015 1.00 95.31 176 SER A CA 1
ATOM 1348 C C . SER A 1 176 ? -7.498 7.741 10.717 1.00 95.31 176 SER A C 1
ATOM 1350 O O . SER A 1 176 ? -8.256 7.988 11.644 1.00 95.31 176 SER A O 1
ATOM 1352 N N . ALA A 1 177 ? -7.891 7.825 9.444 1.00 94.75 177 ALA A N 1
ATOM 1353 C CA . ALA A 1 177 ? -9.240 8.246 9.068 1.00 94.75 177 ALA A CA 1
ATOM 1354 C C . ALA A 1 177 ? -10.314 7.227 9.469 1.00 94.75 177 ALA A C 1
ATOM 1356 O O . ALA A 1 177 ? -11.446 7.612 9.761 1.00 94.75 177 ALA A O 1
ATOM 1357 N N . CYS A 1 178 ? -9.956 5.942 9.473 1.00 96.12 178 CYS A N 1
ATOM 1358 C CA . CYS A 1 178 ? -10.837 4.882 9.944 1.00 96.12 178 CYS A CA 1
ATOM 1359 C C . CYS A 1 178 ? -10.915 4.887 11.472 1.00 96.12 178 CYS A C 1
ATOM 1361 O O . CYS A 1 178 ? -12.007 4.869 12.007 1.00 96.12 178 CYS A O 1
ATOM 1363 N N . LEU A 1 179 ? -9.781 4.956 12.170 1.00 96.44 179 LEU A N 1
ATOM 1364 C CA . LEU A 1 179 ? -9.706 4.706 13.615 1.00 96.44 179 LEU A CA 1
ATOM 1365 C C . LEU A 1 179 ? -9.978 5.936 14.491 1.00 96.44 179 LEU A C 1
ATOM 1367 O O . LEU A 1 179 ? -10.240 5.789 15.679 1.00 96.44 179 LEU A O 1
ATOM 1371 N N . SER A 1 180 ? -9.917 7.149 13.935 1.00 94.50 180 SER A N 1
ATOM 1372 C CA . SER A 1 180 ? -10.241 8.358 14.703 1.00 94.50 180 SER A CA 1
ATOM 1373 C C . SER A 1 180 ? -11.757 8.489 14.890 1.00 94.50 180 SER A C 1
ATOM 1375 O O . SER A 1 180 ? -12.503 8.173 13.963 1.00 94.50 180 SER A O 1
ATOM 1377 N N . PRO A 1 181 ? -12.246 8.997 16.032 1.00 90.25 181 PRO A N 1
ATOM 1378 C CA . PRO A 1 181 ? -13.665 9.302 16.212 1.00 90.25 181 PRO A CA 1
ATOM 1379 C C . PRO A 1 181 ? -14.147 10.380 15.227 1.00 90.25 181 PRO A C 1
ATOM 1381 O O . PRO A 1 181 ? -13.389 11.256 14.811 1.00 90.25 181 PRO A O 1
ATOM 1384 N N . GLU A 1 182 ? -15.423 10.331 14.836 1.00 85.75 182 GLU A N 1
ATOM 1385 C CA . GLU A 1 182 ? -16.017 11.380 13.996 1.00 85.75 182 GLU A CA 1
ATOM 1386 C C . GLU A 1 182 ? -16.038 12.732 14.714 1.00 85.75 182 GLU A C 1
ATOM 1388 O O . GLU A 1 182 ? -16.500 12.823 15.847 1.00 85.75 182 GLU A O 1
ATOM 1393 N N . GLY A 1 183 ? -15.516 13.779 14.066 1.00 82.94 183 GLY A N 1
ATOM 1394 C CA . GLY A 1 183 ? -15.448 15.130 14.638 1.00 82.94 183 GLY A CA 1
ATOM 1395 C C . GLY A 1 183 ? -14.494 15.285 15.830 1.00 82.94 183 GLY A C 1
ATOM 1396 O O . GLY A 1 183 ? -14.393 16.380 16.377 1.00 82.94 183 GLY A O 1
ATOM 1397 N N . GLY A 1 184 ? -13.797 14.219 16.231 1.00 85.50 184 GLY A N 1
ATOM 1398 C CA . GLY A 1 184 ? -12.839 14.235 17.331 1.00 85.50 184 GLY A CA 1
ATOM 1399 C C . GLY A 1 184 ? -11.384 14.391 16.872 1.00 85.50 184 GLY A C 1
ATOM 1400 O O . GLY A 1 184 ? -11.105 14.532 15.675 1.00 85.50 184 GLY A O 1
ATOM 1401 N N . PRO A 1 185 ? -10.432 14.380 17.821 1.00 87.94 185 PRO A N 1
ATOM 1402 C CA . PRO A 1 185 ? -9.016 14.444 17.494 1.00 87.94 185 PRO A CA 1
ATOM 1403 C C . PRO A 1 185 ? -8.584 13.209 16.698 1.00 87.94 185 PRO A C 1
ATOM 1405 O O . PRO A 1 185 ? -9.116 12.111 16.868 1.00 87.94 185 PRO A O 1
ATOM 1408 N N . ALA A 1 186 ? -7.588 13.394 15.832 1.00 90.38 186 ALA A N 1
ATOM 1409 C CA . ALA A 1 186 ? -6.973 12.274 15.140 1.00 90.38 186 ALA A CA 1
ATOM 1410 C C . ALA A 1 186 ? -6.266 11.352 16.143 1.00 90.38 186 ALA A C 1
ATOM 1412 O O . ALA A 1 186 ? -5.604 11.845 17.057 1.00 90.38 186 ALA A O 1
ATOM 1413 N N . VAL A 1 187 ? -6.352 10.038 15.918 1.00 91.94 187 VAL A N 1
ATOM 1414 C CA . VAL A 1 187 ? -5.575 9.044 16.670 1.00 91.94 187 VAL A CA 1
ATOM 1415 C C . VAL A 1 187 ? -4.091 9.416 16.662 1.00 91.94 187 VAL A C 1
ATOM 1417 O O . VAL A 1 187 ? -3.542 9.818 15.623 1.00 91.94 187 VAL A O 1
ATOM 1420 N N . ASP A 1 188 ? -3.453 9.293 17.823 1.00 91.12 188 ASP A N 1
ATOM 1421 C CA . ASP A 1 188 ? -2.041 9.613 17.973 1.00 91.12 188 ASP A CA 1
ATOM 1422 C C . ASP A 1 188 ? -1.158 8.670 17.130 1.00 91.12 188 ASP A C 1
ATOM 1424 O O . ASP A 1 188 ? -1.510 7.530 16.819 1.00 91.12 188 ASP A O 1
ATOM 1428 N N . GLY A 1 189 ? 0.019 9.155 16.729 1.00 90.06 189 GLY A N 1
ATOM 1429 C CA . GLY A 1 189 ? 0.947 8.389 15.907 1.00 90.06 189 GLY A CA 1
ATOM 1430 C C . GLY A 1 189 ? 1.481 7.128 16.593 1.00 90.06 189 GLY A C 1
ATOM 1431 O O . GLY A 1 189 ? 1.621 6.101 15.922 1.00 90.06 189 GLY A O 1
ATOM 1432 N N . GLN A 1 190 ? 1.770 7.188 17.894 1.00 91.62 190 GLN A N 1
ATOM 1433 C CA . GLN A 1 190 ? 2.254 6.050 18.673 1.00 91.62 190 GLN A CA 1
ATOM 1434 C C . GLN A 1 190 ? 1.127 5.049 18.921 1.00 91.62 190 GLN A C 1
ATOM 1436 O O . GLN A 1 190 ? 1.336 3.848 18.747 1.00 91.62 190 GLN A O 1
ATOM 1441 N N . GLU A 1 191 ? -0.070 5.537 19.249 1.00 94.19 191 GLU A N 1
ATOM 1442 C CA . GLU A 1 191 ? -1.262 4.698 19.388 1.00 94.19 191 GLU A CA 1
ATOM 1443 C C . GLU A 1 191 ? -1.567 3.948 18.085 1.00 94.19 191 GLU A C 1
ATOM 1445 O O . GLU A 1 191 ? -1.722 2.724 18.098 1.00 94.19 191 GLU A O 1
ATOM 1450 N N . LEU A 1 192 ? -1.542 4.650 16.946 1.00 95.56 192 LEU A N 1
ATOM 1451 C CA . LEU A 1 192 ? -1.737 4.047 15.631 1.00 95.56 192 LEU A CA 1
ATOM 1452 C C . LEU A 1 192 ? -0.681 2.980 15.333 1.00 95.56 192 LEU A C 1
ATOM 1454 O O . LEU A 1 192 ? -1.020 1.898 14.864 1.00 95.56 192 LEU A O 1
ATOM 1458 N N . THR A 1 193 ? 0.597 3.261 15.597 1.00 95.62 193 THR A N 1
ATOM 1459 C CA . THR A 1 193 ? 1.659 2.265 15.397 1.00 95.62 193 THR A CA 1
ATOM 1460 C C . THR A 1 193 ? 1.447 1.052 16.305 1.00 95.62 193 THR A C 1
ATOM 1462 O O . THR A 1 193 ? 1.558 -0.077 15.834 1.00 95.62 193 THR A O 1
ATOM 1465 N N . GLY A 1 194 ? 1.065 1.251 17.568 1.00 96.94 194 GLY A N 1
ATOM 1466 C CA . GLY A 1 194 ? 0.720 0.159 18.477 1.00 96.94 194 GLY A CA 1
ATOM 1467 C C . GLY A 1 194 ? -0.445 -0.690 17.962 1.00 96.94 194 GLY A C 1
ATOM 1468 O O . GLY A 1 194 ? -0.369 -1.917 17.999 1.00 96.94 194 GLY A O 1
ATOM 1469 N N . TRP A 1 195 ? -1.491 -0.057 17.425 1.00 98.00 195 TRP A N 1
ATOM 1470 C CA . TRP A 1 195 ? -2.612 -0.754 16.792 1.00 98.00 195 TRP A CA 1
ATOM 1471 C C . TRP A 1 195 ? -2.162 -1.551 15.560 1.00 98.00 195 TRP A C 1
ATOM 1473 O O . TRP A 1 195 ? -2.488 -2.730 15.449 1.00 98.00 195 TRP A O 1
ATOM 1483 N N . MET A 1 196 ? -1.332 -0.963 14.689 1.00 98.38 196 MET A N 1
ATOM 1484 C CA . MET A 1 196 ? -0.777 -1.657 13.520 1.00 98.38 196 MET A CA 1
ATOM 1485 C C . MET A 1 196 ? 0.033 -2.897 13.922 1.00 98.38 196 MET A C 1
ATOM 1487 O O . MET A 1 196 ? -0.093 -3.933 13.283 1.00 98.38 196 MET A O 1
ATOM 1491 N N . HIS A 1 197 ? 0.842 -2.813 14.982 1.00 98.38 197 HIS A N 1
ATOM 1492 C CA . HIS A 1 197 ? 1.622 -3.950 15.484 1.00 98.38 197 HIS A CA 1
ATOM 1493 C C . HIS A 1 197 ? 0.759 -5.091 16.028 1.00 98.38 197 HIS A C 1
ATOM 1495 O O . HIS A 1 197 ? 1.168 -6.245 15.929 1.00 98.38 197 HIS A O 1
ATOM 1501 N N . ARG A 1 198 ? -0.400 -4.776 16.615 1.00 98.62 198 ARG A N 1
ATOM 1502 C CA . ARG A 1 198 ? -1.308 -5.781 17.181 1.00 98.62 198 ARG A CA 1
ATOM 1503 C C . ARG A 1 198 ? -2.176 -6.450 16.125 1.00 98.62 198 ARG A C 1
ATOM 1505 O O . ARG A 1 198 ? -2.317 -7.663 16.163 1.00 98.62 198 ARG A O 1
ATOM 1512 N N . HIS A 1 199 ? -2.734 -5.658 15.214 1.00 98.81 199 HIS A N 1
ATOM 1513 C CA . HIS A 1 199 ? -3.842 -6.097 14.365 1.00 98.81 199 HIS A CA 1
ATOM 1514 C C . HIS A 1 199 ? -3.477 -6.303 12.905 1.00 98.81 199 HIS A C 1
ATOM 1516 O O . HIS A 1 199 ? -4.293 -6.825 12.147 1.00 98.81 199 HIS A O 1
ATOM 1522 N N . LEU A 1 200 ? -2.280 -5.877 12.487 1.00 98.75 200 LEU A N 1
ATOM 1523 C CA . LEU A 1 200 ? -1.857 -6.026 11.106 1.00 98.75 200 LEU A CA 1
ATOM 1524 C C . LEU A 1 200 ? -0.731 -7.038 10.931 1.00 98.75 200 LEU A C 1
ATOM 1526 O O . LEU A 1 200 ? 0.143 -7.198 11.781 1.00 98.75 200 LEU A O 1
ATOM 1530 N N . ARG A 1 201 ? -0.715 -7.653 9.751 1.00 98.88 201 ARG A N 1
ATOM 1531 C CA . ARG A 1 201 ? 0.410 -8.415 9.201 1.00 98.88 201 ARG A CA 1
ATOM 1532 C C . ARG A 1 201 ? 0.766 -7.877 7.822 1.00 98.88 201 ARG A C 1
ATOM 1534 O O . ARG A 1 201 ? -0.085 -7.300 7.143 1.00 98.88 201 ARG A O 1
ATOM 1541 N N . VAL A 1 202 ? 2.015 -8.046 7.405 1.00 98.75 202 VAL A N 1
ATOM 1542 C CA . VAL A 1 202 ? 2.517 -7.568 6.114 1.00 98.75 202 VAL A CA 1
ATOM 1543 C C . VAL A 1 202 ? 3.158 -8.698 5.324 1.00 98.75 202 VAL A C 1
ATOM 1545 O O . VAL A 1 202 ? 4.062 -9.370 5.815 1.00 98.75 202 VAL A O 1
ATOM 1548 N N . ALA A 1 203 ? 2.702 -8.890 4.090 1.00 98.69 203 ALA A N 1
ATOM 1549 C CA . ALA A 1 203 ? 3.374 -9.725 3.102 1.00 98.69 203 ALA A CA 1
ATOM 1550 C C . ALA A 1 203 ? 4.160 -8.821 2.146 1.00 98.69 203 ALA A C 1
ATOM 1552 O O . ALA A 1 203 ? 3.704 -7.724 1.799 1.00 98.69 203 ALA A O 1
ATOM 1553 N N . VAL A 1 204 ? 5.342 -9.266 1.721 1.00 98.56 204 VAL A N 1
ATOM 1554 C CA . VAL A 1 204 ? 6.205 -8.524 0.794 1.00 98.56 204 VAL A CA 1
ATOM 1555 C C . VAL A 1 204 ? 6.648 -9.401 -0.368 1.00 98.56 204 VAL A C 1
ATOM 1557 O O . VAL A 1 204 ? 6.858 -10.598 -0.211 1.00 98.56 204 VAL A O 1
ATOM 1560 N N . LEU A 1 205 ? 6.807 -8.784 -1.535 1.00 98.19 205 LEU A N 1
ATOM 1561 C CA . LEU A 1 205 ? 7.275 -9.434 -2.753 1.00 98.19 205 LEU A CA 1
ATOM 1562 C C . LEU A 1 205 ? 8.309 -8.528 -3.433 1.00 98.19 205 LEU A C 1
ATOM 1564 O O . LEU A 1 205 ? 7.920 -7.556 -4.095 1.00 98.19 205 LEU A O 1
ATOM 1568 N N . PRO A 1 206 ? 9.614 -8.794 -3.251 1.00 97.75 206 PRO A N 1
ATOM 1569 C CA . PRO A 1 206 ? 10.668 -8.141 -4.018 1.00 97.75 206 PRO A CA 1
ATOM 1570 C C . PRO A 1 206 ? 10.469 -8.385 -5.513 1.00 97.75 206 PRO A C 1
ATOM 1572 O O . PRO A 1 206 ? 10.135 -9.493 -5.927 1.00 97.75 206 PRO A O 1
ATOM 1575 N N . LEU A 1 207 ? 10.649 -7.346 -6.327 1.00 96.12 207 LEU A N 1
ATOM 1576 C CA . LEU A 1 207 ? 10.511 -7.432 -7.780 1.00 96.12 207 LEU A CA 1
ATOM 1577 C C . LEU A 1 207 ? 11.547 -6.550 -8.479 1.00 96.12 207 LEU A C 1
ATOM 1579 O O . LEU A 1 207 ? 11.872 -5.472 -7.972 1.00 96.12 207 LEU A O 1
ATOM 1583 N N . PRO A 1 208 ? 11.972 -6.912 -9.703 1.00 93.38 208 PRO A N 1
ATOM 1584 C CA . PRO A 1 208 ? 12.706 -6.000 -10.569 1.00 93.38 208 PRO A CA 1
ATOM 1585 C C . PRO A 1 208 ? 11.944 -4.683 -10.766 1.00 93.38 208 PRO A C 1
ATOM 1587 O O . PRO A 1 208 ? 10.712 -4.666 -10.840 1.00 93.38 208 PRO A O 1
ATOM 1590 N N . ILE A 1 209 ? 12.665 -3.562 -10.869 1.00 91.81 209 ILE A N 1
ATOM 1591 C CA . ILE A 1 209 ? 12.066 -2.215 -10.871 1.00 91.81 209 ILE A CA 1
ATOM 1592 C C . ILE A 1 209 ? 11.063 -2.004 -12.024 1.00 91.81 209 ILE A C 1
ATOM 1594 O O . ILE A 1 209 ? 10.070 -1.291 -11.857 1.00 91.81 209 ILE A O 1
ATOM 1598 N N . GLU A 1 210 ? 11.295 -2.641 -13.170 1.00 87.69 210 GLU A N 1
ATOM 1599 C CA . GLU A 1 210 ? 10.397 -2.692 -14.329 1.00 87.69 210 GLU A CA 1
ATOM 1600 C C . GLU A 1 210 ? 9.095 -3.470 -14.076 1.00 87.69 210 GLU A C 1
ATOM 1602 O O . GLU A 1 210 ? 8.059 -3.106 -14.630 1.00 87.69 210 GLU A O 1
ATOM 1607 N N . SER A 1 211 ? 9.115 -4.479 -13.204 1.00 92.88 211 SER A N 1
ATOM 1608 C CA . SER A 1 211 ? 7.964 -5.349 -12.922 1.00 92.88 211 SER A CA 1
ATOM 1609 C C . SER A 1 211 ? 7.059 -4.819 -11.806 1.00 92.88 211 SER A C 1
ATOM 1611 O O . SER A 1 211 ? 5.931 -5.282 -11.659 1.00 92.88 211 SER A O 1
ATOM 1613 N N . VAL A 1 212 ? 7.507 -3.816 -11.043 1.00 94.94 212 VAL A N 1
ATOM 1614 C CA . VAL A 1 212 ? 6.739 -3.252 -9.920 1.00 94.94 212 VAL A CA 1
ATOM 1615 C C . VAL A 1 212 ? 5.407 -2.643 -10.369 1.00 94.94 212 VAL A C 1
ATOM 1617 O O . VAL A 1 212 ? 4.392 -2.876 -9.725 1.00 94.94 212 VAL A O 1
ATOM 1620 N N . ALA A 1 213 ? 5.386 -1.839 -11.437 1.00 90.56 213 ALA A N 1
ATOM 1621 C CA . ALA A 1 213 ? 4.150 -1.171 -11.861 1.00 90.56 213 ALA A CA 1
ATOM 1622 C C . ALA A 1 213 ? 3.118 -2.152 -12.462 1.00 90.56 213 ALA A C 1
ATOM 1624 O O . ALA A 1 213 ? 1.983 -2.136 -11.991 1.00 90.56 213 ALA A O 1
ATOM 1625 N N . PRO A 1 214 ? 3.486 -3.053 -13.400 1.00 89.81 214 PRO A N 1
ATOM 1626 C CA . PRO A 1 214 ? 2.570 -4.099 -13.869 1.00 89.81 214 PRO A CA 1
ATOM 1627 C C . PRO A 1 214 ? 2.094 -5.030 -12.747 1.00 89.81 214 PRO A C 1
ATOM 1629 O O . PRO A 1 214 ? 0.938 -5.441 -12.724 1.00 89.81 214 PRO A O 1
ATOM 1632 N N . GLY A 1 215 ? 2.973 -5.350 -11.792 1.00 95.06 215 GLY A N 1
ATOM 1633 C CA . GLY A 1 215 ? 2.607 -6.159 -10.635 1.00 95.06 215 GLY A CA 1
ATOM 1634 C C . GLY A 1 215 ? 1.628 -5.452 -9.690 1.00 95.06 215 GLY A C 1
ATOM 1635 O O . GLY A 1 215 ? 0.713 -6.094 -9.189 1.00 95.06 215 GLY A O 1
ATOM 1636 N N . GLU A 1 216 ? 1.777 -4.141 -9.459 1.00 95.56 216 GLU A N 1
ATOM 1637 C CA . GLU A 1 216 ? 0.827 -3.358 -8.649 1.00 95.56 216 GLU A CA 1
ATOM 1638 C C . GLU A 1 216 ? -0.564 -3.349 -9.290 1.00 95.56 216 GLU A C 1
ATOM 1640 O O . GLU A 1 216 ? -1.547 -3.600 -8.600 1.00 95.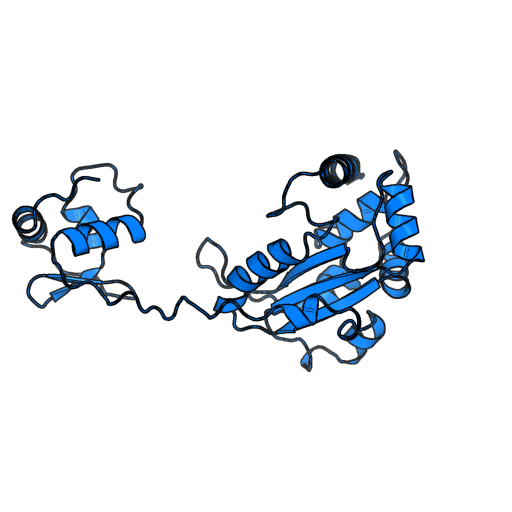56 216 GLU A O 1
ATOM 1645 N N . GLU A 1 217 ? -0.640 -3.118 -10.603 1.00 91.94 217 GLU A N 1
ATOM 1646 C CA . GLU A 1 217 ? -1.901 -3.156 -11.352 1.00 91.94 217 GLU A CA 1
ATOM 1647 C C . GLU A 1 217 ? -2.594 -4.516 -11.192 1.00 91.94 217 GLU A C 1
ATOM 1649 O O . GLU A 1 217 ? -3.759 -4.574 -10.798 1.00 91.94 217 GLU A O 1
ATOM 1654 N N . ARG A 1 218 ? -1.850 -5.614 -11.381 1.00 92.69 218 ARG A N 1
ATOM 1655 C CA . ARG A 1 218 ? -2.378 -6.973 -11.215 1.00 92.69 218 ARG A CA 1
ATOM 1656 C C . ARG A 1 218 ? -2.811 -7.283 -9.782 1.00 92.69 218 ARG A C 1
ATOM 1658 O O . ARG A 1 218 ? -3.827 -7.943 -9.576 1.00 92.69 218 ARG A O 1
ATOM 1665 N N . LEU A 1 219 ? -2.039 -6.837 -8.794 1.00 97.25 219 LEU A N 1
ATOM 1666 C CA . LEU A 1 219 ? -2.361 -7.027 -7.383 1.00 97.25 219 LEU A CA 1
ATOM 1667 C C . LEU A 1 219 ? -3.661 -6.313 -7.013 1.00 97.25 219 LEU A C 1
ATOM 1669 O O . LEU A 1 219 ? -4.506 -6.910 -6.356 1.00 97.25 219 LEU A O 1
ATOM 1673 N N . LEU A 1 220 ? -3.833 -5.061 -7.439 1.00 94.69 220 LEU A N 1
ATOM 1674 C CA . LEU A 1 220 ? -5.043 -4.292 -7.148 1.00 94.69 220 LEU A CA 1
ATOM 1675 C C . LEU A 1 220 ? -6.272 -4.852 -7.868 1.00 94.69 220 LEU A C 1
ATOM 1677 O O . LEU A 1 220 ? -7.343 -4.884 -7.269 1.00 94.69 220 LEU A O 1
ATOM 1681 N N . GLU A 1 221 ? -6.113 -5.328 -9.105 1.00 91.81 221 GLU A N 1
ATOM 1682 C CA . GLU A 1 221 ? -7.179 -5.996 -9.860 1.00 91.81 221 GLU A CA 1
ATOM 1683 C C . GLU A 1 221 ? -7.673 -7.267 -9.152 1.00 91.81 221 GLU A C 1
ATOM 1685 O O . GLU A 1 221 ? -8.877 -7.485 -9.052 1.00 91.81 221 GLU A O 1
ATOM 1690 N N . LEU A 1 222 ? -6.753 -8.099 -8.652 1.00 92.50 222 LEU A N 1
ATOM 1691 C CA . LEU A 1 222 ? -7.098 -9.364 -7.999 1.00 92.50 222 LEU A CA 1
ATOM 1692 C C . LEU A 1 222 ? -7.591 -9.201 -6.561 1.00 92.50 222 LEU A C 1
ATOM 1694 O O . LEU A 1 222 ? -8.470 -9.943 -6.135 1.00 92.50 222 LEU A O 1
ATOM 1698 N N . ALA A 1 223 ? -6.985 -8.288 -5.801 1.00 94.06 223 ALA A N 1
ATOM 1699 C CA . ALA A 1 223 ? -7.250 -8.151 -4.373 1.00 94.06 223 ALA A CA 1
ATOM 1700 C C . ALA A 1 223 ? -8.411 -7.202 -4.048 1.00 94.06 223 ALA A C 1
ATOM 1702 O O . ALA A 1 223 ? -8.958 -7.296 -2.955 1.00 94.06 223 ALA A O 1
ATOM 1703 N N . ASP A 1 224 ? -8.713 -6.246 -4.936 1.00 95.69 224 ASP A N 1
ATOM 1704 C CA . ASP A 1 224 ? -9.641 -5.124 -4.715 1.00 95.69 224 ASP A CA 1
ATOM 1705 C C . ASP A 1 224 ? -9.639 -4.573 -3.264 1.00 95.69 224 ASP A C 1
ATOM 1707 O O . ASP A 1 224 ? -10.691 -4.490 -2.625 1.00 95.69 224 ASP A O 1
ATOM 1711 N N . PRO A 1 225 ? -8.481 -4.168 -2.693 1.00 97.19 225 PRO A N 1
ATOM 1712 C CA . PRO A 1 225 ? -8.381 -3.945 -1.252 1.00 97.19 225 PRO A CA 1
ATOM 1713 C C . PRO A 1 225 ? -9.289 -2.793 -0.788 1.00 97.19 225 PRO A C 1
ATOM 1715 O O . PRO A 1 225 ? -9.260 -1.710 -1.396 1.00 97.19 225 PRO A O 1
ATOM 1718 N N . PRO A 1 226 ? -10.069 -2.947 0.296 1.00 97.62 226 PRO A N 1
ATOM 1719 C CA . PRO A 1 226 ? -11.093 -1.976 0.687 1.00 97.62 226 PRO A CA 1
ATOM 1720 C C . PRO A 1 226 ? -10.518 -0.594 1.031 1.00 97.62 226 PRO A C 1
ATOM 1722 O O . PRO A 1 226 ? -11.173 0.423 0.795 1.00 97.62 226 PRO A O 1
ATOM 1725 N N . LEU A 1 227 ? -9.279 -0.525 1.531 1.00 98.19 227 LEU A N 1
ATOM 1726 C CA . LEU A 1 227 ? -8.656 0.730 1.962 1.00 98.19 227 LEU A CA 1
ATOM 1727 C C . LEU A 1 227 ? -7.827 1.424 0.866 1.00 98.19 227 LEU A C 1
ATOM 1729 O O . LEU A 1 227 ? -7.341 2.543 1.068 1.00 98.19 227 LEU A O 1
ATOM 1733 N N . ASN A 1 228 ? -7.671 0.814 -0.312 1.00 97.75 228 ASN A N 1
ATOM 1734 C CA . ASN A 1 228 ? -7.101 1.496 -1.471 1.00 97.75 228 ASN A CA 1
ATOM 1735 C C . ASN A 1 228 ? -8.135 2.478 -2.055 1.00 97.75 228 ASN A C 1
ATOM 1737 O O . ASN A 1 228 ? -9.306 2.152 -2.222 1.00 97.75 228 ASN A O 1
ATOM 1741 N N . LEU A 1 229 ? -7.704 3.707 -2.363 1.00 94.81 229 LEU A N 1
ATOM 1742 C CA . LEU A 1 229 ? -8.556 4.745 -2.979 1.00 94.81 229 LEU A CA 1
ATOM 1743 C C . LEU A 1 229 ? -8.161 5.090 -4.416 1.00 94.81 229 LEU A C 1
ATOM 1745 O O . LEU A 1 229 ? -8.936 5.712 -5.140 1.00 94.81 229 LEU A O 1
ATOM 1749 N N . ARG A 1 230 ? -6.925 4.768 -4.794 1.00 89.50 230 ARG A N 1
ATOM 1750 C CA . ARG A 1 230 ? -6.347 5.083 -6.097 1.00 89.50 230 ARG A CA 1
ATOM 1751 C C . ARG A 1 230 ? -6.236 3.790 -6.893 1.00 89.50 230 ARG A C 1
ATOM 1753 O O . ARG A 1 230 ? -5.923 2.763 -6.300 1.00 89.50 230 ARG A O 1
ATOM 1760 N N . ASP A 1 231 ? -6.471 3.885 -8.198 1.00 86.88 231 ASP A N 1
ATOM 1761 C CA . ASP A 1 231 ? -6.290 2.787 -9.153 1.00 86.88 231 ASP A CA 1
ATOM 1762 C C . ASP A 1 231 ? -7.165 1.551 -8.831 1.00 86.88 231 ASP A C 1
ATOM 1764 O O . ASP A 1 231 ? -6.832 0.428 -9.184 1.00 86.88 231 ASP A O 1
ATOM 1768 N N . VAL A 1 232 ? -8.313 1.780 -8.175 1.00 88.44 232 VAL A N 1
ATOM 1769 C CA . VAL A 1 232 ? -9.349 0.782 -7.850 1.00 88.44 232 VAL A CA 1
ATOM 1770 C C . VAL A 1 232 ? -10.757 1.364 -8.076 1.00 88.44 232 VAL A C 1
ATOM 1772 O O . VAL A 1 232 ? -10.921 2.594 -8.045 1.00 88.44 232 VAL A O 1
ATOM 1775 N N . PRO A 1 233 ? -11.797 0.531 -8.288 1.00 89.69 233 PRO A N 1
ATOM 1776 C CA . PRO A 1 233 ? -13.171 0.996 -8.494 1.00 89.69 233 PRO A CA 1
ATOM 1777 C C . PRO A 1 233 ? -13.730 1.808 -7.319 1.00 89.69 233 PRO A C 1
ATOM 1779 O O . PRO A 1 233 ? -13.381 1.596 -6.158 1.00 89.69 233 PRO A O 1
ATOM 1782 N N . ARG A 1 234 ? -14.658 2.733 -7.588 1.00 93.00 234 ARG A N 1
ATOM 1783 C CA . ARG A 1 234 ? -15.297 3.543 -6.535 1.00 93.00 234 ARG A CA 1
ATOM 1784 C C . ARG A 1 234 ? -16.486 2.799 -5.927 1.00 93.00 234 ARG A C 1
ATOM 1786 O O . ARG A 1 234 ? -17.502 2.628 -6.592 1.00 93.00 234 ARG A O 1
ATOM 1793 N N . THR A 1 235 ? -16.395 2.473 -4.644 1.00 94.50 235 THR A N 1
ATOM 1794 C CA . THR A 1 235 ? -17.470 1.866 -3.842 1.00 94.50 235 THR A CA 1
ATOM 1795 C C . THR A 1 235 ? -18.003 2.855 -2.802 1.00 94.50 235 THR A C 1
ATOM 1797 O O . THR A 1 235 ? -17.390 3.904 -2.569 1.00 94.50 235 THR A O 1
ATOM 1800 N N . ASP A 1 236 ? -19.131 2.547 -2.158 1.00 97.25 236 ASP A N 1
ATOM 1801 C CA . ASP A 1 236 ? -19.645 3.366 -1.050 1.00 97.25 236 ASP A CA 1
ATOM 1802 C C . ASP A 1 236 ? -18.668 3.447 0.119 1.00 97.25 236 ASP A C 1
ATOM 1804 O O . ASP A 1 236 ? -18.415 4.542 0.625 1.00 97.25 236 ASP A O 1
ATOM 1808 N N . LEU A 1 237 ? -18.015 2.329 0.441 1.00 96.88 237 LEU A N 1
ATOM 1809 C CA . LEU A 1 237 ? -16.937 2.269 1.423 1.00 96.88 237 LEU A CA 1
ATOM 1810 C C . LEU A 1 237 ? -15.812 3.257 1.078 1.00 96.88 237 LEU A C 1
ATOM 1812 O O . LEU A 1 237 ? -15.444 4.101 1.894 1.00 96.88 237 LEU A O 1
ATOM 1816 N N . ARG A 1 238 ? -15.298 3.238 -0.159 1.00 97.75 238 ARG A N 1
ATOM 1817 C CA . ARG A 1 238 ? -14.211 4.143 -0.589 1.00 97.75 238 ARG A CA 1
ATOM 1818 C C . ARG A 1 238 ? -14.655 5.608 -0.654 1.00 97.75 238 ARG A C 1
ATOM 1820 O O . ARG A 1 238 ? -13.850 6.515 -0.410 1.00 97.75 238 ARG A O 1
ATOM 1827 N N . ARG A 1 239 ? -15.936 5.872 -0.949 1.00 97.25 239 ARG A N 1
ATOM 1828 C CA . ARG A 1 239 ? -16.534 7.216 -0.846 1.00 97.25 239 ARG A CA 1
ATOM 1829 C C . ARG A 1 239 ? -16.551 7.693 0.607 1.00 97.25 239 ARG A C 1
ATOM 1831 O O . ARG A 1 239 ? -16.121 8.819 0.859 1.00 97.25 239 ARG A O 1
ATOM 1838 N N . ALA A 1 240 ? -16.988 6.851 1.542 1.00 95.81 240 ALA A N 1
ATOM 1839 C CA . ALA A 1 240 ? -16.957 7.150 2.970 1.00 95.81 240 ALA A CA 1
ATOM 1840 C C . ALA A 1 240 ? -15.529 7.398 3.452 1.00 95.81 240 ALA A C 1
ATOM 1842 O O . ALA A 1 240 ? -15.251 8.460 4.002 1.00 95.81 240 ALA A O 1
ATOM 1843 N N . LEU A 1 241 ? -14.593 6.515 3.110 1.00 96.69 241 LEU A N 1
ATOM 1844 C CA . LEU A 1 241 ? -13.188 6.662 3.473 1.00 96.69 241 LEU A CA 1
ATOM 1845 C C . LEU A 1 241 ? -12.579 7.966 2.937 1.00 96.69 241 LEU A C 1
ATOM 1847 O O . LEU A 1 241 ? -11.834 8.652 3.636 1.00 96.69 241 LEU A O 1
ATOM 1851 N N . THR A 1 242 ? -12.933 8.360 1.711 1.00 96.38 242 THR A N 1
ATOM 1852 C CA . THR A 1 242 ? -12.518 9.654 1.151 1.00 96.38 242 THR A CA 1
ATOM 1853 C C . THR A 1 242 ? -13.045 10.827 1.984 1.00 96.38 242 THR A C 1
ATOM 1855 O O . THR A 1 242 ? -12.299 11.780 2.212 1.00 96.38 242 THR A O 1
ATOM 1858 N N . ARG A 1 243 ? -14.304 10.782 2.448 1.00 94.88 243 ARG A N 1
ATOM 1859 C CA . ARG A 1 243 ? -14.871 11.814 3.338 1.00 94.88 243 ARG A CA 1
ATOM 1860 C C . ARG A 1 243 ? -14.142 11.843 4.680 1.00 94.88 243 ARG A C 1
ATOM 1862 O O . ARG A 1 243 ? -13.685 12.907 5.083 1.00 94.88 243 ARG A O 1
ATOM 1869 N N . ARG A 1 244 ? -13.938 10.678 5.304 1.00 93.81 244 ARG A N 1
ATOM 1870 C CA . ARG A 1 244 ? -13.211 10.533 6.576 1.00 93.81 244 ARG A CA 1
ATOM 1871 C C . ARG A 1 244 ? -11.804 11.119 6.497 1.00 93.81 244 ARG A C 1
ATOM 1873 O O . ARG A 1 244 ? -11.417 11.922 7.336 1.00 93.81 244 ARG A O 1
ATOM 1880 N N . ARG A 1 245 ? -11.059 10.805 5.432 1.00 93.12 245 ARG A N 1
ATOM 1881 C CA . ARG A 1 245 ? -9.709 11.350 5.214 1.00 93.12 245 ARG A CA 1
ATOM 1882 C C . ARG A 1 245 ? -9.684 12.867 5.053 1.00 93.12 245 ARG A C 1
ATOM 1884 O O . ARG A 1 245 ? -8.704 13.478 5.458 1.00 93.12 245 ARG A O 1
ATOM 1891 N N . LYS A 1 246 ? -10.714 13.465 4.447 1.00 92.31 246 LYS A N 1
ATOM 1892 C CA . LYS A 1 246 ? -10.831 14.926 4.297 1.00 92.31 246 LYS A CA 1
ATOM 1893 C C . LYS A 1 246 ? -11.203 15.629 5.602 1.00 92.31 246 LYS A C 1
ATOM 1895 O O . LYS A 1 246 ? -10.848 16.787 5.761 1.00 92.31 246 LYS A O 1
ATOM 1900 N N . ALA A 1 247 ? -11.923 14.945 6.487 1.00 90.56 247 ALA A N 1
ATOM 1901 C CA . ALA A 1 247 ? -12.358 15.477 7.774 1.00 90.56 247 ALA A CA 1
ATOM 1902 C C . ALA A 1 247 ? -11.285 15.378 8.873 1.00 90.56 247 ALA A C 1
ATOM 1904 O O . ALA A 1 247 ? -11.471 15.939 9.948 1.00 90.56 247 ALA A O 1
ATOM 1905 N N . LEU A 1 248 ? -10.175 14.669 8.627 1.00 86.94 248 LEU A N 1
ATOM 1906 C CA . LEU A 1 248 ? -9.088 14.580 9.597 1.00 86.94 248 LEU A CA 1
ATOM 1907 C C . LEU A 1 248 ? -8.452 15.959 9.839 1.00 86.94 248 LEU A C 1
ATOM 1909 O O . LEU A 1 248 ? -8.069 16.618 8.867 1.00 86.94 248 LEU A O 1
ATOM 1913 N N . PRO A 1 249 ? -8.258 16.361 11.108 1.00 80.19 249 PRO A N 1
ATOM 1914 C CA . PRO A 1 249 ? -7.488 17.551 11.435 1.00 80.19 249 PRO A CA 1
ATOM 1915 C C . PRO A 1 249 ? -6.062 17.431 10.879 1.00 80.19 249 PRO A C 1
ATOM 1917 O O . PRO A 1 249 ? -5.452 16.356 10.953 1.00 80.19 249 PRO A O 1
ATOM 1920 N N . THR A 1 250 ? -5.545 18.525 10.314 1.00 66.44 250 THR A N 1
ATOM 1921 C CA . THR A 1 250 ? -4.166 18.622 9.800 1.00 66.44 250 THR A CA 1
ATOM 1922 C C . THR A 1 250 ? -3.128 18.370 10.874 1.00 66.44 250 THR A C 1
ATOM 1924 O O . THR A 1 250 ? -3.242 18.983 11.954 1.00 66.44 250 THR A O 1
#